Protein AF-A0A819CIP6-F1 (afdb_monomer)

Secondary structure (DSSP, 8-state):
-HHHHHHHHHHHHHHHHTSTTTHHHHHHHHHHHHHHHHHHHHHHHHHHHHHHHHHHHHHTTS-------TTS-------TT--TTTHHHHHHHHHHHHHHHHHTT------HHHHHHS-HHHHHHHHHHHHHHHHHHHHHHHHHHHHHHHHHHHHHHHHHHHHHHHHHHHHHHS-S--GGGTHHHHHHHHHHHHSPPPTT------HHHHHHHHHHHHHHHT--

Foldseek 3Di:
DVVVVVVVVVVVLVVLLPDLVRNLLSVLVVVLVVVVVVVVVVLVVLLLVQLVVLVVLLVVLVPQPQPPDPPPDRDDSDPPDDDPVCVVVVVSCVSSVQSVCVLVVNHDPPDPVSVVSDDPVSVVVSVVSSVVSNVVSVVVVVVVVVVSVVVSVVVSVVSVVVSVVVVVVVCVPDDNDDPVPPVVVVVVVVVVVPDDDDPPDDDPPDPVVVVVVVVVVVVVVVVD

Nearest PDB structures (foldseek):
  7wdb-assembly1_A  TM=4.870E-01  e=3.126E-02  Homo sapiens
  7udc-assembly1_B  TM=2.346E-01  e=4.521E+00  Rattus norvegicus

Solvent-accessible surface area (backbone atoms only — not comparable to full-atom values): 13383 Å² total; per-residue (Å²): 111,73,68,57,52,52,54,50,50,55,50,51,50,54,54,45,44,67,37,92,85,44,11,73,59,48,58,47,52,54,60,53,47,60,60,49,49,59,52,53,51,53,53,50,53,53,50,49,53,51,5,52,53,54,46,50,67,58,50,75,70,55,79,80,76,76,67,81,50,99,78,79,58,93,76,68,87,72,65,90,86,66,61,88,89,49,47,69,62,51,51,52,50,51,33,47,51,52,33,54,34,45,77,74,70,58,58,76,81,72,55,69,73,57,59,78,68,49,51,73,67,59,55,54,50,50,55,52,50,52,52,54,49,51,53,52,50,50,52,51,49,53,52,47,48,52,53,50,49,51,53,50,49,58,53,46,53,54,53,50,49,53,52,50,49,53,49,54,59,54,55,73,76,44,80,97,68,61,81,90,57,65,58,55,64,56,49,50,54,51,54,57,72,73,47,81,86,74,95,79,75,78,78,88,85,62,65,71,63,56,56,52,54,51,53,55,51,56,56,59,67,74,75,114

Structure (mmCIF, N/CA/C/O backbone):
data_AF-A0A819CIP6-F1
#
_entry.id   AF-A0A819CIP6-F1
#
loop_
_atom_site.group_PDB
_atom_site.id
_atom_site.type_symbol
_atom_site.label_atom_id
_atom_site.label_alt_id
_atom_site.label_comp_id
_atom_site.label_asym_id
_atom_site.label_entity_id
_atom_site.label_seq_id
_atom_site.pdbx_PDB_ins_code
_atom_site.Cartn_x
_atom_sit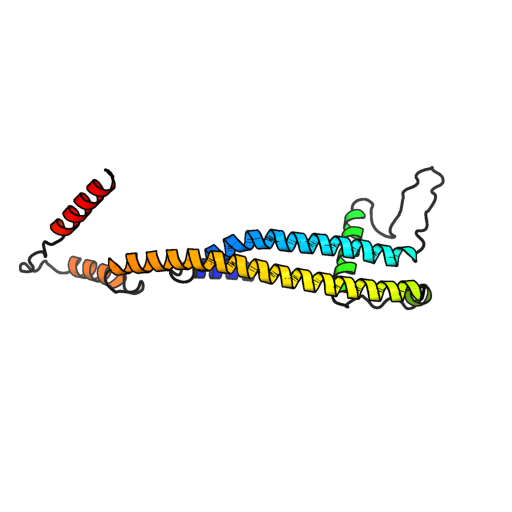e.Cartn_y
_atom_site.Cartn_z
_atom_site.occupancy
_atom_site.B_iso_or_equiv
_atom_site.auth_seq_id
_atom_site.auth_comp_id
_atom_site.auth_asym_id
_atom_site.auth_atom_id
_atom_site.pdbx_PDB_model_num
ATOM 1 N N . MET A 1 1 ? -27.099 2.803 -5.616 1.00 78.69 1 MET A N 1
ATOM 2 C CA . MET A 1 1 ? -26.935 1.345 -5.407 1.00 78.69 1 MET A CA 1
ATOM 3 C C . MET A 1 1 ? -25.618 0.997 -4.715 1.00 78.69 1 MET A C 1
ATOM 5 O O . MET A 1 1 ? -25.668 0.582 -3.569 1.00 78.69 1 MET A O 1
ATOM 9 N N . CYS A 1 2 ? -24.443 1.192 -5.336 1.00 88.12 2 CYS A N 1
ATOM 10 C CA . CYS A 1 2 ? -23.164 0.830 -4.689 1.00 88.12 2 CYS A CA 1
ATOM 11 C C . CYS A 1 2 ? -22.795 1.765 -3.515 1.00 88.12 2 CYS A C 1
ATOM 13 O O . CYS A 1 2 ? -22.398 1.303 -2.450 1.00 88.12 2 CYS A O 1
ATOM 15 N N . LEU A 1 3 ? -23.026 3.076 -3.666 1.00 89.50 3 LEU A N 1
ATOM 16 C CA . LEU A 1 3 ? -22.826 4.054 -2.584 1.00 89.50 3 LEU A CA 1
ATOM 17 C C . LEU A 1 3 ? -23.775 3.822 -1.401 1.00 89.50 3 LEU A C 1
ATOM 19 O O . LEU A 1 3 ? -23.351 3.908 -0.253 1.00 89.50 3 LEU A O 1
ATOM 23 N N . ASP A 1 4 ? -25.029 3.453 -1.668 1.00 91.00 4 ASP A N 1
ATOM 24 C CA . ASP A 1 4 ? -26.006 3.146 -0.614 1.00 91.00 4 ASP A CA 1
ATOM 25 C C . ASP A 1 4 ? -25.577 1.931 0.215 1.00 91.00 4 ASP A C 1
ATOM 27 O O . ASP A 1 4 ? -25.725 1.928 1.435 1.00 91.00 4 ASP A O 1
ATOM 31 N N . LEU A 1 5 ? -24.977 0.927 -0.433 1.00 90.50 5 LEU A N 1
ATOM 32 C CA . LEU A 1 5 ? -24.452 -0.270 0.221 1.00 90.50 5 LEU A CA 1
ATOM 33 C C . LEU A 1 5 ? -23.252 0.061 1.125 1.00 90.50 5 LEU A C 1
ATOM 35 O O . LEU A 1 5 ? -23.180 -0.433 2.250 1.00 90.50 5 LEU A O 1
ATOM 39 N N . ILE A 1 6 ? -22.364 0.958 0.680 1.00 92.31 6 ILE A N 1
ATOM 40 C CA . ILE A 1 6 ? -21.241 1.473 1.484 1.00 92.31 6 ILE A CA 1
ATOM 41 C C . ILE A 1 6 ? -21.760 2.220 2.720 1.00 92.31 6 ILE A C 1
ATOM 43 O O . ILE A 1 6 ? -21.309 1.955 3.836 1.00 92.31 6 ILE A O 1
ATOM 47 N N . PHE A 1 7 ? -22.747 3.107 2.554 1.00 91.31 7 PHE A N 1
ATOM 48 C CA . PHE A 1 7 ? -23.358 3.822 3.679 1.00 91.31 7 PHE A CA 1
ATOM 49 C C . PHE A 1 7 ? -24.029 2.874 4.676 1.00 91.31 7 PHE A C 1
ATOM 51 O O . PHE A 1 7 ? -23.911 3.074 5.888 1.00 91.31 7 PHE A O 1
ATOM 58 N N . TRP A 1 8 ? -24.693 1.823 4.191 1.00 90.00 8 TRP A N 1
ATOM 59 C CA . TRP A 1 8 ? -25.303 0.810 5.050 1.00 90.00 8 TRP A CA 1
ATOM 60 C C . TRP A 1 8 ? -24.251 0.032 5.854 1.00 90.00 8 TRP A C 1
ATOM 62 O O . TRP A 1 8 ? -24.424 -0.166 7.057 1.00 90.00 8 TRP A O 1
ATOM 72 N N . PHE A 1 9 ? -23.119 -0.313 5.233 1.00 87.31 9 PHE A N 1
ATOM 73 C CA . PHE A 1 9 ? -21.984 -0.960 5.899 1.00 87.31 9 PHE A CA 1
ATOM 74 C C . PHE A 1 9 ? -21.362 -0.094 7.000 1.00 87.31 9 PHE A C 1
ATOM 76 O O . PHE A 1 9 ? -21.132 -0.585 8.104 1.00 87.31 9 PHE A O 1
ATOM 83 N N . VAL A 1 10 ? -21.146 1.202 6.744 1.00 86.19 10 VAL A N 1
ATOM 84 C CA . VAL A 1 10 ? -20.648 2.146 7.765 1.00 86.19 10 VAL A CA 1
ATOM 85 C C . VAL A 1 10 ? -21.628 2.241 8.939 1.00 86.19 10 VAL A C 1
ATOM 87 O O . VAL A 1 10 ? -21.223 2.291 10.101 1.00 86.19 10 VAL A O 1
ATOM 90 N N . ARG A 1 11 ? -22.935 2.201 8.660 1.00 82.88 11 ARG A N 1
ATOM 91 C CA . ARG A 1 11 ? -23.978 2.215 9.693 1.00 82.88 11 ARG A CA 1
ATOM 92 C C . ARG A 1 11 ? -23.974 0.946 10.547 1.00 82.88 11 ARG A C 1
ATOM 94 O O . ARG A 1 11 ? -24.078 1.047 11.767 1.00 82.88 11 ARG A O 1
ATOM 101 N N . ILE A 1 12 ? -23.817 -0.224 9.925 1.00 83.38 12 ILE A N 1
ATOM 102 C CA . ILE A 1 12 ? -23.653 -1.502 10.632 1.00 83.38 12 ILE A CA 1
ATOM 103 C C . ILE A 1 12 ? -22.393 -1.475 11.499 1.00 83.38 12 ILE A C 1
ATOM 105 O O . ILE A 1 12 ? -22.427 -1.894 12.650 1.00 83.38 12 ILE A O 1
ATOM 109 N N . LEU A 1 13 ? -21.288 -0.951 10.978 1.00 81.62 13 LEU A N 1
ATOM 110 C CA . LEU A 1 13 ? -20.033 -0.839 11.709 1.00 81.62 13 LEU A CA 1
ATOM 111 C C . LEU A 1 13 ? -20.166 0.080 12.943 1.00 81.62 13 LEU A C 1
ATOM 113 O O . LEU A 1 13 ? -19.701 -0.281 14.023 1.00 81.62 13 LEU A O 1
ATOM 117 N N . ASN A 1 14 ? -20.887 1.200 12.829 1.00 76.75 14 ASN A N 1
ATOM 118 C CA . ASN A 1 14 ? -21.222 2.056 13.974 1.00 76.75 14 ASN A CA 1
ATOM 119 C C . ASN A 1 14 ? -22.141 1.355 14.992 1.00 76.75 14 ASN A C 1
ATOM 121 O O . ASN A 1 14 ? -21.995 1.556 16.196 1.00 76.75 14 ASN A O 1
ATOM 125 N N . LEU A 1 15 ? -23.059 0.498 14.536 1.00 76.62 15 LEU A N 1
ATOM 126 C CA . LEU A 1 15 ? -23.873 -0.348 15.415 1.00 76.62 15 LEU A CA 1
ATOM 127 C C . LEU A 1 15 ? -23.001 -1.383 16.150 1.00 76.62 15 LEU A C 1
ATOM 129 O O . LEU A 1 15 ? -23.174 -1.604 17.347 1.00 76.62 15 LEU A O 1
ATOM 133 N N . PHE A 1 16 ? -22.013 -1.964 15.464 1.00 71.25 16 PHE A N 1
ATOM 134 C CA . PHE A 1 16 ? -21.018 -2.838 16.081 1.00 71.25 16 PHE A CA 1
ATOM 135 C C . PHE A 1 16 ? -20.138 -2.104 17.099 1.00 71.25 16 PHE A C 1
ATOM 137 O O . PHE A 1 16 ? -19.804 -2.673 18.142 1.00 71.25 16 PHE A O 1
ATOM 144 N N . ALA A 1 17 ? -19.837 -0.828 16.840 1.00 65.19 17 ALA A N 1
ATOM 145 C CA . ALA A 1 17 ? -19.137 0.052 17.767 1.00 65.19 17 ALA A CA 1
ATOM 146 C C . ALA A 1 17 ? -19.933 0.342 19.056 1.00 65.19 17 ALA A C 1
ATOM 148 O O . ALA A 1 17 ? -19.341 0.637 20.091 1.00 65.19 17 ALA A O 1
ATOM 149 N N . ALA A 1 18 ? -21.263 0.221 19.025 1.00 61.56 18 ALA A N 1
ATOM 150 C CA . ALA A 1 18 ? -22.126 0.444 20.184 1.00 61.56 18 ALA A CA 1
ATOM 151 C C . ALA A 1 18 ? -22.228 -0.774 21.127 1.00 61.56 18 ALA A C 1
ATOM 153 O O . ALA A 1 18 ? -22.674 -0.635 22.268 1.00 61.56 18 ALA A O 1
ATOM 154 N N . PHE A 1 19 ? -21.808 -1.974 20.703 1.00 69.19 19 PHE A N 1
ATOM 155 C CA . PHE A 1 19 ? -21.808 -3.143 21.587 1.00 69.19 19 PHE A CA 1
ATOM 156 C C . PHE A 1 19 ? -20.653 -3.076 22.593 1.00 69.19 19 PHE A C 1
ATOM 158 O O . PHE A 1 19 ? -19.483 -3.053 22.211 1.00 69.19 19 PHE A O 1
ATOM 165 N N . GLN A 1 20 ? -20.981 -3.180 23.886 1.00 56.84 20 GLN A N 1
ATOM 166 C CA . GLN A 1 20 ? -20.043 -3.099 25.022 1.00 56.84 20 GLN A CA 1
ATOM 167 C C . GLN A 1 20 ? -18.812 -4.022 24.917 1.00 56.84 20 GLN A C 1
ATOM 169 O O . GLN A 1 20 ? -17.774 -3.724 25.497 1.00 56.84 20 GLN A O 1
ATOM 174 N N . LYS A 1 21 ? -18.903 -5.142 24.184 1.00 55.12 21 LYS A N 1
ATOM 175 C CA . LYS A 1 21 ? -17.800 -6.109 24.016 1.00 55.12 21 LYS A CA 1
ATOM 176 C C . LYS A 1 21 ? -16.977 -5.935 22.731 1.00 55.12 21 LYS A C 1
ATOM 178 O O . LYS A 1 21 ? -15.872 -6.469 22.657 1.00 55.12 21 LYS A O 1
ATOM 183 N N . LEU A 1 22 ? -17.517 -5.253 21.719 1.00 60.19 22 LEU A N 1
ATOM 184 C CA . LEU A 1 22 ? -16.942 -5.175 20.366 1.00 60.19 22 LEU A CA 1
ATOM 185 C C . LEU A 1 22 ? -16.478 -3.760 20.015 1.00 60.19 22 LEU A C 1
ATOM 187 O O . LEU A 1 22 ? -15.448 -3.608 19.366 1.00 60.19 22 LEU A O 1
ATOM 191 N N . GLY A 1 23 ? -17.168 -2.730 20.499 1.00 67.06 23 GLY A N 1
ATOM 192 C CA . GLY A 1 23 ? -16.836 -1.341 20.198 1.00 67.06 23 GLY A CA 1
ATOM 193 C C . GLY A 1 23 ? -15.453 -0.888 20.634 1.00 67.06 23 GLY A C 1
ATOM 194 O O . GLY A 1 23 ? -14.721 -0.346 19.807 1.00 67.06 23 GLY A O 1
ATOM 195 N N . PRO A 1 24 ? -15.027 -1.184 21.869 1.00 63.09 24 PRO A N 1
ATOM 196 C CA . PRO A 1 24 ? -13.708 -0.785 22.334 1.00 63.09 24 PRO A CA 1
ATOM 197 C C . PRO A 1 24 ? -12.552 -1.465 21.562 1.00 63.09 24 PRO A C 1
ATOM 199 O O . PRO A 1 24 ? -11.481 -0.880 21.420 1.00 63.09 24 PRO A O 1
ATOM 202 N N . LYS A 1 25 ? -12.777 -2.659 20.988 1.00 62.38 25 LYS A N 1
ATOM 203 C CA . LYS A 1 25 ? -11.830 -3.342 20.081 1.00 62.38 25 LYS A CA 1
ATOM 204 C C . LYS A 1 25 ? -11.834 -2.750 18.670 1.00 62.38 25 LYS A C 1
ATOM 206 O O . LYS A 1 25 ? -10.814 -2.720 17.995 1.00 62.38 25 LYS A O 1
ATOM 211 N N . LEU A 1 26 ? -12.988 -2.274 18.218 1.00 69.62 26 LEU A N 1
ATOM 212 C CA . LEU A 1 26 ? -13.185 -1.744 16.874 1.00 69.62 26 LEU A CA 1
ATOM 213 C C . LEU A 1 26 ? -12.628 -0.316 16.747 1.00 69.62 26 LEU A C 1
ATOM 215 O O . LEU A 1 26 ? -11.908 -0.015 15.801 1.00 69.62 26 LEU A O 1
ATOM 219 N N . ILE A 1 27 ? -12.860 0.526 17.759 1.00 68.81 27 ILE A N 1
ATOM 220 C CA . ILE A 1 27 ? -12.253 1.864 17.900 1.00 68.81 27 ILE A CA 1
ATOM 221 C C . ILE A 1 27 ? -10.725 1.768 17.950 1.00 68.81 27 ILE A C 1
ATOM 223 O O . ILE A 1 27 ? -10.021 2.598 17.380 1.00 68.81 27 ILE A O 1
ATOM 227 N N . MET A 1 28 ? -10.214 0.713 18.579 1.00 67.50 28 MET A N 1
ATOM 228 C CA . MET A 1 28 ? -8.793 0.428 18.611 1.00 67.50 28 MET A CA 1
ATOM 229 C C . MET A 1 28 ? -8.216 0.081 17.233 1.00 67.50 28 MET A C 1
ATOM 231 O O . MET A 1 28 ? -7.223 0.682 16.833 1.00 67.50 28 MET A O 1
ATOM 235 N N . ILE A 1 29 ? -8.854 -0.829 16.489 1.00 71.38 29 ILE A N 1
ATOM 236 C CA . ILE A 1 29 ? -8.440 -1.163 15.117 1.00 71.38 29 ILE A CA 1
ATOM 237 C C . ILE A 1 29 ? -8.428 0.097 14.243 1.00 71.38 29 ILE A C 1
ATOM 239 O O . ILE A 1 29 ? -7.493 0.293 13.473 1.00 71.38 29 ILE A O 1
ATOM 243 N N . PHE A 1 30 ? -9.416 0.986 14.386 1.00 73.19 30 PHE A N 1
ATOM 244 C CA . PHE A 1 30 ? -9.435 2.249 13.644 1.00 73.19 30 PHE A CA 1
ATOM 245 C C . PHE A 1 30 ? -8.275 3.180 13.979 1.00 73.19 30 PHE A C 1
ATOM 247 O O . PHE A 1 30 ? -7.748 3.829 13.077 1.00 73.19 30 PHE A O 1
ATOM 254 N N . ASN A 1 31 ? -7.858 3.237 15.242 1.00 70.81 31 ASN A N 1
ATOM 255 C CA . ASN A 1 31 ? -6.692 4.025 15.618 1.00 70.81 31 ASN A CA 1
ATOM 256 C C . ASN A 1 31 ? -5.419 3.465 14.960 1.00 70.81 31 ASN A C 1
ATOM 258 O O . ASN A 1 31 ? -4.630 4.224 14.406 1.00 70.81 31 ASN A O 1
ATOM 262 N N . THR A 1 32 ? -5.275 2.139 14.908 1.00 69.56 32 THR A N 1
ATOM 263 C CA . THR A 1 32 ? -4.121 1.481 14.276 1.00 69.56 32 THR A CA 1
ATOM 264 C C . THR A 1 32 ? -4.182 1.467 12.740 1.00 69.56 32 THR A C 1
ATOM 266 O O . THR A 1 32 ? -3.151 1.408 12.073 1.00 69.56 32 THR A O 1
ATOM 269 N N . MET A 1 33 ? -5.369 1.610 12.139 1.00 72.75 33 MET A N 1
ATOM 270 C CA . MET A 1 33 ? -5.525 1.802 10.688 1.00 72.75 33 MET A CA 1
ATOM 271 C C . MET A 1 33 ? -4.867 3.098 10.194 1.00 72.75 33 MET A C 1
ATOM 273 O O . MET A 1 33 ? -4.442 3.167 9.040 1.00 72.75 33 MET A O 1
ATOM 277 N N . LYS A 1 34 ? -4.744 4.120 11.052 1.00 73.94 34 LYS A N 1
ATOM 278 C CA . LYS A 1 34 ? -4.012 5.348 10.716 1.00 73.94 34 LYS A CA 1
ATOM 279 C C . LYS A 1 34 ? -2.515 5.086 10.531 1.00 73.94 34 LYS A C 1
ATOM 281 O O . LYS A 1 34 ? -1.902 5.689 9.656 1.00 73.94 34 LYS A O 1
ATOM 286 N N . ASP A 1 35 ? -1.948 4.157 11.289 1.00 72.25 35 ASP A N 1
ATOM 287 C CA . ASP A 1 35 ? -0.545 3.763 11.138 1.00 72.25 35 ASP A CA 1
ATOM 288 C C . ASP A 1 35 ? -0.356 2.890 9.887 1.00 72.25 35 ASP A C 1
ATOM 290 O O . ASP A 1 35 ? 0.611 3.050 9.141 1.00 72.25 35 ASP A O 1
ATOM 294 N N . LEU A 1 36 ? -1.353 2.056 9.563 1.00 78.00 36 LEU A N 1
ATOM 295 C CA . LEU A 1 36 ? -1.404 1.285 8.316 1.00 78.00 36 LEU A CA 1
ATOM 296 C C . LEU A 1 36 ? -1.519 2.175 7.064 1.00 78.00 36 LEU A C 1
ATOM 298 O O . LEU A 1 36 ? -1.029 1.809 5.996 1.00 78.00 36 LEU A O 1
ATOM 302 N N . PHE A 1 37 ? -2.106 3.369 7.174 1.00 79.31 37 PHE A N 1
ATOM 303 C CA . PHE A 1 37 ? -2.142 4.326 6.066 1.00 79.31 37 PHE A CA 1
ATOM 304 C C . PHE A 1 37 ? -0.731 4.730 5.607 1.00 79.31 37 PHE A C 1
ATOM 306 O O . PHE A 1 37 ? -0.459 4.750 4.406 1.00 79.31 37 PHE A O 1
ATOM 313 N N . PHE A 1 38 ? 0.196 4.976 6.540 1.00 79.25 38 PHE A N 1
ATOM 314 C CA . PHE A 1 38 ? 1.591 5.278 6.195 1.00 79.25 38 PHE A CA 1
ATOM 315 C C . PHE A 1 38 ? 2.277 4.109 5.481 1.00 79.25 38 PHE A C 1
ATOM 317 O O . PHE A 1 38 ? 3.066 4.321 4.559 1.00 79.25 38 PHE A O 1
ATOM 324 N N . PHE A 1 39 ? 1.930 2.877 5.850 1.00 77.50 39 PHE A N 1
ATOM 325 C CA . PHE A 1 39 ? 2.421 1.679 5.182 1.00 77.50 39 PHE A CA 1
ATOM 326 C C . PHE A 1 39 ? 1.927 1.567 3.730 1.00 77.50 39 PHE A C 1
ATOM 328 O O . PHE A 1 39 ? 2.719 1.328 2.817 1.00 77.50 39 PHE A O 1
ATOM 335 N N . VAL A 1 40 ? 0.639 1.821 3.484 1.00 83.12 40 VAL A N 1
ATOM 336 C CA . VAL A 1 40 ? 0.088 1.849 2.118 1.00 83.12 40 VAL A CA 1
ATOM 337 C C . VAL A 1 40 ? 0.755 2.943 1.277 1.00 83.12 40 VAL A C 1
ATOM 339 O O . VAL A 1 40 ? 1.077 2.706 0.113 1.00 83.12 40 VAL A O 1
ATOM 342 N N . CYS A 1 41 ? 1.046 4.109 1.860 1.00 85.88 41 CYS A N 1
ATOM 343 C CA . CYS A 1 41 ? 1.802 5.165 1.182 1.00 85.88 41 CYS A CA 1
ATOM 344 C C . CYS A 1 41 ? 3.202 4.701 0.747 1.00 85.88 41 CYS A C 1
ATOM 346 O O . CYS A 1 41 ? 3.629 5.019 -0.362 1.00 85.88 41 CYS A O 1
ATOM 348 N N . PHE A 1 42 ? 3.901 3.915 1.572 1.00 83.75 42 PHE A N 1
ATOM 349 C CA . PHE A 1 42 ? 5.197 3.341 1.202 1.00 83.75 42 PHE A CA 1
ATOM 350 C C . PHE A 1 42 ? 5.085 2.376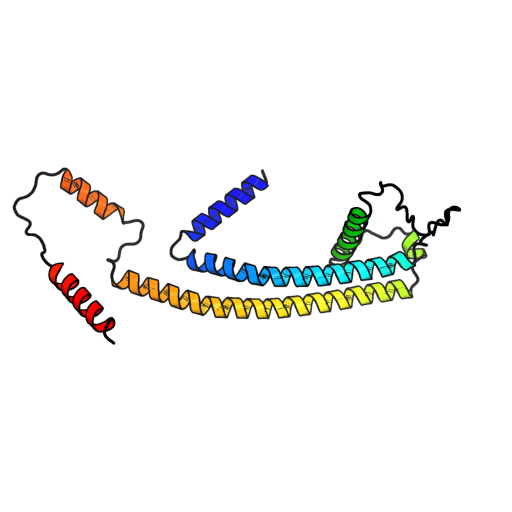 0.011 1.00 83.75 42 PHE A C 1
ATOM 352 O O . PHE A 1 42 ? 5.868 2.474 -0.936 1.00 83.75 42 PHE A O 1
ATOM 359 N N . ILE A 1 43 ? 4.072 1.501 0.011 1.00 85.19 43 ILE A N 1
ATOM 360 C CA . ILE A 1 43 ? 3.791 0.607 -1.124 1.00 85.19 43 ILE A CA 1
ATOM 361 C C . ILE A 1 43 ? 3.528 1.422 -2.391 1.00 85.19 43 ILE A C 1
ATOM 363 O O . ILE A 1 43 ? 4.087 1.104 -3.436 1.00 85.19 43 ILE A O 1
ATOM 367 N N . LEU A 1 44 ? 2.729 2.490 -2.310 1.00 87.75 44 LEU A N 1
ATOM 368 C CA . LEU A 1 44 ? 2.446 3.358 -3.456 1.00 87.75 44 LEU A CA 1
ATOM 369 C C . LEU A 1 44 ? 3.718 3.999 -4.024 1.00 87.75 44 LEU A C 1
ATOM 371 O O . LEU A 1 44 ? 3.882 4.029 -5.241 1.00 87.75 44 LEU A O 1
ATOM 375 N N . ILE A 1 45 ? 4.634 4.465 -3.170 1.00 90.44 45 ILE A N 1
ATOM 376 C CA . ILE A 1 45 ? 5.916 5.041 -3.607 1.00 90.44 45 ILE A CA 1
ATOM 377 C C . ILE A 1 45 ? 6.762 3.994 -4.340 1.00 90.44 45 ILE A C 1
ATOM 379 O O . ILE A 1 45 ? 7.284 4.273 -5.421 1.00 90.44 45 ILE A O 1
ATOM 383 N N . PHE A 1 46 ? 6.865 2.782 -3.790 1.00 88.25 46 PHE A N 1
ATOM 384 C CA . PHE A 1 46 ? 7.577 1.684 -4.444 1.00 88.25 46 PHE A CA 1
ATOM 385 C C . PHE A 1 46 ? 6.954 1.340 -5.806 1.00 88.25 46 PHE A C 1
ATOM 387 O O . PHE A 1 46 ? 7.662 1.214 -6.807 1.00 88.25 46 PHE A O 1
ATOM 394 N N . LEU A 1 47 ? 5.623 1.242 -5.859 1.00 89.06 47 LEU A N 1
ATOM 395 C CA . LEU A 1 47 ? 4.880 0.908 -7.072 1.00 89.06 47 LEU A CA 1
ATOM 396 C C . LEU A 1 47 ? 5.058 1.990 -8.146 1.00 89.06 47 LEU A C 1
ATOM 398 O O . LEU A 1 47 ? 5.253 1.665 -9.316 1.00 89.06 47 LEU A O 1
ATOM 402 N N . LEU A 1 48 ? 5.069 3.269 -7.760 1.00 90.56 48 LEU A N 1
ATOM 403 C CA . LEU A 1 48 ? 5.360 4.383 -8.664 1.00 90.56 48 LEU A CA 1
ATOM 404 C C . LEU A 1 48 ? 6.779 4.297 -9.236 1.00 90.56 48 LEU A C 1
ATOM 406 O O . LEU A 1 48 ? 6.948 4.412 -10.450 1.00 90.56 48 LEU A O 1
ATOM 410 N N . ALA A 1 49 ? 7.785 4.043 -8.395 1.00 90.56 49 ALA A N 1
ATOM 411 C CA . ALA A 1 49 ? 9.171 3.899 -8.841 1.00 90.56 49 ALA A CA 1
ATOM 412 C C . ALA A 1 49 ? 9.330 2.737 -9.837 1.00 90.56 49 ALA A C 1
ATOM 414 O O . ALA A 1 49 ? 9.912 2.909 -10.910 1.00 90.56 49 ALA A O 1
ATOM 415 N N . PHE A 1 50 ? 8.743 1.579 -9.524 1.00 89.81 50 PHE A N 1
ATOM 416 C CA . PHE A 1 50 ? 8.719 0.420 -10.416 1.00 89.81 50 PHE A CA 1
ATOM 417 C C . PHE A 1 50 ? 7.984 0.706 -11.734 1.00 89.81 50 PHE A C 1
ATOM 419 O O . PHE A 1 50 ? 8.446 0.297 -12.801 1.00 89.81 50 PHE A O 1
ATOM 426 N N . SER A 1 51 ? 6.858 1.424 -11.676 1.00 88.56 51 SER A N 1
ATOM 427 C CA . SER A 1 51 ? 6.055 1.777 -12.852 1.00 88.56 51 SER A CA 1
ATOM 428 C C . SER A 1 51 ? 6.838 2.670 -13.813 1.00 88.56 51 SER A C 1
ATOM 430 O O . SER A 1 51 ? 6.868 2.407 -15.014 1.00 88.56 51 SER A O 1
ATOM 432 N N . ILE A 1 52 ? 7.532 3.683 -13.283 1.00 87.81 52 ILE A N 1
ATOM 433 C CA . ILE A 1 52 ? 8.373 4.594 -14.071 1.00 87.81 52 ILE A CA 1
ATOM 434 C C . ILE A 1 52 ? 9.560 3.840 -14.682 1.00 87.81 52 ILE A C 1
ATOM 436 O O . ILE A 1 52 ? 9.834 3.991 -15.872 1.00 87.81 52 ILE A O 1
ATOM 440 N N . ALA A 1 53 ? 10.239 3.001 -13.894 1.00 87.44 53 ALA A N 1
ATOM 441 C CA . ALA A 1 53 ? 11.368 2.205 -14.371 1.00 87.44 53 ALA A CA 1
ATOM 442 C C . ALA A 1 53 ? 10.949 1.230 -15.485 1.00 87.44 53 ALA A C 1
ATOM 444 O O . ALA A 1 53 ? 11.592 1.171 -16.532 1.00 87.44 53 ALA A O 1
ATOM 445 N N . SER A 1 54 ? 9.829 0.529 -15.297 1.00 82.81 54 SER A N 1
ATOM 446 C CA . SER A 1 54 ? 9.288 -0.404 -16.290 1.00 82.81 54 SER A CA 1
ATOM 447 C C . SER A 1 54 ? 8.872 0.303 -17.576 1.00 82.81 54 SER A C 1
ATOM 449 O O . SER A 1 54 ? 9.168 -0.189 -18.659 1.00 82.81 54 SER A O 1
ATOM 451 N N . TRP A 1 55 ? 8.213 1.461 -17.469 1.00 80.62 55 TRP A N 1
ATOM 452 C CA . TRP A 1 55 ? 7.827 2.265 -18.629 1.00 80.62 55 TRP A CA 1
ATOM 453 C C . TRP A 1 55 ? 9.045 2.755 -19.419 1.00 80.62 55 TRP A C 1
ATOM 455 O O . TRP A 1 55 ? 9.056 2.702 -20.650 1.00 80.62 55 TRP A O 1
ATOM 465 N N . SER A 1 56 ? 10.097 3.173 -18.709 1.00 80.50 56 SER A N 1
ATOM 466 C CA . SER A 1 56 ? 11.364 3.601 -19.307 1.00 80.50 56 SER A CA 1
ATOM 467 C C . SER A 1 56 ? 12.013 2.484 -20.130 1.00 80.50 56 SER A C 1
ATOM 469 O O . SER A 1 56 ? 12.413 2.719 -21.268 1.00 80.50 56 SER A O 1
ATOM 471 N N . LEU A 1 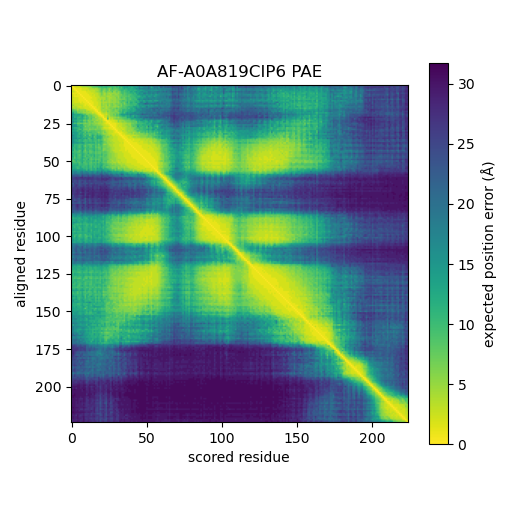57 ? 12.034 1.248 -19.614 1.00 78.31 57 LEU A N 1
ATOM 472 C CA . LEU A 1 57 ? 12.629 0.105 -20.316 1.00 78.31 57 LEU A CA 1
ATOM 473 C C . LEU A 1 57 ? 11.963 -0.180 -21.673 1.00 78.31 57 LEU A C 1
ATOM 475 O O . LEU A 1 57 ? 12.663 -0.507 -22.624 1.00 78.31 57 LEU A O 1
ATOM 479 N N . ILE A 1 58 ? 10.646 0.009 -21.797 1.00 70.69 58 ILE A N 1
ATOM 480 C CA . ILE A 1 58 ? 9.911 -0.223 -23.058 1.00 70.69 58 ILE A CA 1
ATOM 481 C C . ILE A 1 58 ? 10.050 0.958 -24.017 1.00 70.69 58 ILE A C 1
ATOM 483 O O . ILE A 1 58 ? 10.193 0.774 -25.223 1.00 70.69 58 ILE A O 1
ATOM 487 N N . THR A 1 59 ? 10.043 2.179 -23.477 1.00 64.81 59 THR A N 1
ATOM 488 C CA . THR A 1 59 ? 10.084 3.416 -24.275 1.00 64.81 59 THR A CA 1
ATOM 489 C C . THR A 1 59 ? 11.422 3.591 -24.995 1.00 64.81 59 THR A C 1
ATOM 491 O O . THR A 1 59 ? 11.488 4.298 -25.988 1.00 64.81 59 THR A O 1
ATOM 494 N N . THR A 1 60 ? 12.499 2.934 -24.548 1.00 58.41 60 THR A N 1
ATOM 495 C CA . THR A 1 60 ? 13.794 2.994 -25.254 1.00 58.41 60 THR A CA 1
ATOM 496 C C . THR A 1 60 ? 13.772 2.373 -26.653 1.00 58.41 60 THR A C 1
ATOM 498 O O . THR A 1 60 ? 14.701 2.619 -27.422 1.00 58.41 60 THR A O 1
ATOM 501 N N . HIS A 1 61 ? 12.739 1.591 -26.989 1.00 55.84 61 HIS A N 1
ATOM 502 C CA . HIS A 1 61 ? 12.611 0.973 -28.304 1.00 55.84 61 HIS A CA 1
ATOM 503 C C . HIS A 1 61 ? 11.659 1.709 -29.258 1.00 55.84 61 HIS A C 1
ATOM 505 O O . HIS A 1 61 ? 11.907 1.732 -30.462 1.00 55.84 61 HIS A O 1
ATOM 511 N N . ASP A 1 62 ? 10.615 2.359 -28.740 1.00 53.50 62 ASP A N 1
ATOM 512 C CA . ASP A 1 62 ? 9.806 3.269 -29.551 1.00 53.50 62 ASP A CA 1
ATOM 513 C C . ASP A 1 62 ? 10.625 4.543 -29.768 1.00 53.50 62 ASP A C 1
ATOM 515 O O . ASP A 1 62 ? 10.924 5.274 -28.822 1.00 53.50 62 ASP A O 1
ATOM 519 N N . GLN A 1 63 ? 11.044 4.798 -31.008 1.00 43.69 63 GLN A N 1
ATOM 520 C CA . GLN A 1 63 ? 11.752 6.029 -31.339 1.00 43.69 63 GLN A CA 1
ATOM 521 C C . GLN A 1 63 ? 10.889 7.210 -30.893 1.00 43.69 63 GLN A C 1
ATOM 523 O O . GLN A 1 63 ? 9.800 7.446 -31.414 1.00 43.69 63 GLN A O 1
ATOM 528 N N . VAL A 1 64 ? 11.360 7.942 -29.881 1.00 49.41 64 VAL A N 1
ATOM 529 C CA . VAL A 1 64 ? 10.838 9.269 -29.576 1.00 49.41 64 VAL A CA 1
ATOM 530 C C . VAL A 1 64 ? 11.230 10.121 -30.773 1.00 49.41 64 VAL A C 1
ATOM 532 O O . VAL A 1 64 ? 12.334 10.667 -30.810 1.00 49.41 64 VAL A O 1
ATOM 535 N N . ASP A 1 65 ? 10.355 10.171 -31.775 1.00 47.44 65 ASP A N 1
ATOM 536 C CA . ASP A 1 65 ? 10.491 11.053 -32.922 1.00 47.44 65 ASP A CA 1
ATOM 537 C C . ASP A 1 65 ? 10.467 12.483 -32.385 1.00 47.44 65 ASP A C 1
ATOM 539 O O . ASP A 1 65 ? 9.421 13.085 -32.120 1.00 47.44 65 ASP A O 1
ATOM 543 N N . TRP A 1 66 ? 11.656 13.028 -32.144 1.00 48.28 66 TRP A N 1
ATOM 544 C CA . TRP A 1 66 ? 11.842 14.439 -31.882 1.00 48.28 66 TRP A CA 1
ATOM 545 C C . TRP A 1 66 ? 11.400 15.161 -33.149 1.00 48.28 66 TRP A C 1
ATOM 547 O O . TRP A 1 66 ? 12.123 15.250 -34.131 1.00 48.28 66 TRP A O 1
ATOM 557 N N . TYR A 1 67 ? 10.180 15.680 -33.179 1.00 46.69 67 TYR A N 1
ATOM 558 C CA . TYR A 1 67 ? 9.814 16.589 -34.253 1.00 46.69 67 TYR A CA 1
ATOM 559 C C . TYR A 1 67 ? 10.538 17.917 -33.977 1.00 46.69 67 TYR A C 1
ATOM 561 O O . TYR A 1 67 ? 10.064 18.731 -33.181 1.00 46.69 67 TYR A O 1
ATOM 569 N N . TYR A 1 68 ? 11.720 18.139 -34.576 1.00 43.59 68 TYR A N 1
ATOM 570 C CA . TYR A 1 68 ? 12.327 19.476 -34.602 1.00 43.59 68 TYR A CA 1
ATOM 571 C C . TYR A 1 68 ? 11.378 20.385 -35.379 1.00 43.59 68 TYR A C 1
ATOM 573 O O . TYR A 1 68 ? 11.358 20.406 -36.608 1.00 43.59 68 TYR A O 1
ATOM 581 N N . ASN A 1 69 ? 10.568 21.149 -34.656 1.00 49.09 69 ASN A N 1
ATOM 582 C CA . ASN A 1 69 ? 9.841 22.257 -35.245 1.00 49.09 69 ASN A CA 1
ATOM 583 C C . ASN A 1 69 ? 10.873 23.310 -35.691 1.00 49.09 69 ASN A C 1
ATOM 585 O O . ASN A 1 69 ? 11.766 23.651 -34.910 1.00 49.09 69 ASN A O 1
ATOM 589 N N . SER A 1 70 ? 10.749 23.866 -36.903 1.00 55.72 70 SER A N 1
ATOM 590 C CA . SER A 1 70 ? 11.688 24.855 -37.479 1.00 55.72 70 SER A CA 1
ATOM 591 C C . SER A 1 70 ? 11.792 26.171 -36.691 1.00 55.72 70 SER A C 1
ATOM 593 O O . SER A 1 70 ? 12.479 27.097 -37.109 1.00 55.72 70 SER A O 1
ATOM 595 N N . ASN A 1 71 ? 11.106 26.266 -35.552 1.00 59.69 71 ASN A N 1
ATOM 596 C CA . ASN A 1 71 ? 10.894 27.480 -34.777 1.00 59.69 71 ASN A CA 1
ATOM 597 C C . ASN A 1 71 ? 11.687 27.488 -33.453 1.00 59.69 71 ASN A C 1
ATOM 599 O O . ASN A 1 71 ? 11.466 28.355 -32.614 1.00 59.69 71 ASN A O 1
ATOM 603 N N . GLY A 1 72 ? 12.594 26.527 -33.233 1.00 53.25 72 GLY A N 1
ATOM 604 C CA . GLY A 1 72 ? 13.528 26.541 -32.096 1.00 53.25 72 GLY A CA 1
ATOM 605 C C . GLY A 1 72 ? 12.950 26.118 -30.737 1.00 53.25 72 GLY A C 1
ATOM 606 O O . GLY A 1 72 ? 13.654 26.187 -29.733 1.00 53.25 72 GLY A O 1
ATOM 607 N N . SER A 1 73 ? 11.702 25.642 -30.669 1.00 54.50 73 SER A N 1
ATOM 608 C CA . SER A 1 73 ? 11.142 25.050 -29.446 1.00 54.50 73 SER A CA 1
ATOM 609 C C . SER A 1 73 ? 11.422 23.542 -29.405 1.00 54.50 73 SER A C 1
ATOM 611 O O . SER A 1 73 ? 10.785 22.773 -30.123 1.00 54.50 73 SER A O 1
ATOM 613 N N . LEU A 1 74 ? 12.356 23.119 -28.551 1.00 48.03 74 LEU A N 1
ATOM 614 C CA . LEU A 1 74 ? 12.859 21.737 -28.443 1.00 48.03 74 LEU A CA 1
ATOM 615 C C . LEU A 1 74 ? 11.872 20.724 -27.828 1.00 48.03 74 LEU A C 1
ATOM 617 O O . LEU A 1 74 ? 12.226 19.565 -27.641 1.00 48.03 74 LEU A O 1
ATOM 621 N N . PHE A 1 75 ? 10.659 21.140 -27.461 1.00 50.59 75 PHE A N 1
ATOM 622 C CA . PHE A 1 75 ? 9.805 20.346 -26.583 1.00 50.59 75 PHE A CA 1
ATOM 623 C C . PHE A 1 75 ? 8.336 20.421 -26.994 1.00 50.59 75 PHE A C 1
ATOM 625 O O . PHE A 1 75 ? 7.537 21.124 -26.380 1.00 50.59 75 PHE A O 1
ATOM 632 N N . ASN A 1 76 ? 7.971 19.700 -28.053 1.00 48.31 76 ASN A N 1
ATOM 633 C CA . ASN A 1 76 ? 6.570 19.391 -28.319 1.00 48.31 76 ASN A CA 1
ATOM 634 C C . ASN A 1 76 ? 6.437 17.894 -28.622 1.00 48.31 76 ASN A C 1
ATOM 636 O O . ASN A 1 76 ? 6.250 17.483 -29.764 1.00 48.31 76 ASN A O 1
ATOM 640 N N . VAL A 1 77 ? 6.586 17.070 -27.578 1.00 54.31 77 VAL A N 1
ATOM 641 C CA . VAL A 1 77 ? 6.231 15.645 -27.629 1.00 54.31 77 VAL A CA 1
ATOM 642 C C . VAL A 1 77 ? 4.707 15.574 -27.654 1.00 54.31 77 VAL A C 1
ATOM 644 O O . VAL A 1 77 ? 4.040 15.542 -26.620 1.00 54.31 77 VAL A O 1
ATOM 647 N N . THR A 1 78 ? 4.141 15.630 -28.855 1.00 48.53 78 THR A N 1
ATOM 648 C CA . THR A 1 78 ? 2.707 15.424 -29.042 1.00 48.53 78 THR A CA 1
ATOM 649 C C . THR A 1 78 ? 2.445 13.926 -29.016 1.00 48.53 78 THR A C 1
ATOM 651 O O . THR A 1 78 ? 2.700 13.214 -29.980 1.00 48.53 78 THR A O 1
ATOM 654 N N . VAL A 1 79 ? 1.957 13.426 -27.877 1.00 51.50 79 VAL A N 1
ATOM 655 C CA . VAL A 1 79 ? 1.310 12.108 -27.853 1.00 51.50 79 VAL A CA 1
ATOM 656 C C . VAL A 1 79 ? 0.095 12.235 -28.763 1.00 51.50 79 VAL A C 1
ATOM 658 O O . VAL A 1 79 ? -0.745 13.116 -28.560 1.00 51.50 79 VAL A O 1
ATOM 661 N N . SER A 1 80 ? 0.063 11.429 -29.819 1.00 47.25 80 SER A N 1
ATOM 662 C CA . SER A 1 80 ? -0.936 11.508 -30.877 1.00 47.25 80 SER A CA 1
ATOM 663 C C . SER A 1 80 ? -2.350 11.413 -30.290 1.00 47.25 80 SER A C 1
ATOM 665 O O . SER A 1 80 ? -2.789 10.361 -29.840 1.00 47.25 80 SER A O 1
ATOM 667 N N . GLY A 1 81 ? -3.076 12.538 -30.286 1.00 53.34 81 GLY A N 1
ATOM 668 C CA . GLY A 1 81 ? -4.532 12.539 -30.112 1.00 53.34 81 GLY A CA 1
ATOM 669 C C . GLY A 1 81 ? -5.138 13.250 -28.896 1.00 53.34 81 GLY A C 1
ATOM 670 O O . GLY A 1 81 ? -6.353 13.148 -28.737 1.00 53.34 81 GLY A O 1
ATOM 671 N N . GLN A 1 82 ? -4.402 13.995 -28.056 1.00 50.03 82 GLN A N 1
ATOM 672 C CA . GLN A 1 82 ? -5.054 14.684 -26.924 1.00 50.03 82 GLN A CA 1
ATOM 673 C C . GLN A 1 82 ? -4.463 16.055 -26.563 1.00 50.03 82 GLN A C 1
ATOM 675 O O . GLN A 1 82 ? -3.253 16.256 -26.584 1.00 50.03 82 GLN A O 1
ATOM 680 N N . GLY A 1 83 ? -5.351 17.012 -26.256 1.00 55.69 83 GLY A N 1
ATOM 681 C CA . GLY A 1 83 ? -5.026 18.417 -25.986 1.00 55.69 83 GLY A CA 1
ATOM 682 C C . GLY A 1 83 ? -4.027 18.633 -24.841 1.00 55.69 83 GLY A C 1
ATOM 683 O O . GLY A 1 83 ? -3.920 17.834 -23.909 1.00 55.69 83 GLY A O 1
ATOM 684 N N . SER A 1 84 ? -3.308 19.757 -24.906 1.00 59.91 84 SER A N 1
ATOM 685 C CA . SER A 1 84 ? -2.152 20.096 -24.056 1.00 59.91 84 SER A CA 1
ATOM 686 C C . SER A 1 84 ? -2.418 20.116 -22.543 1.00 59.91 84 SER A C 1
ATOM 688 O O . SER A 1 84 ? -1.487 19.977 -21.757 1.00 59.91 84 SER A O 1
ATOM 690 N N . ASN A 1 85 ? -3.671 20.253 -22.109 1.00 63.03 85 ASN A N 1
ATOM 691 C CA . ASN A 1 85 ? -4.070 20.367 -20.703 1.00 63.03 85 ASN A CA 1
ATOM 692 C C . ASN A 1 85 ? -4.297 19.024 -19.980 1.00 63.03 85 ASN A C 1
ATOM 694 O O . ASN A 1 85 ? -4.410 19.016 -18.757 1.00 63.03 85 ASN A O 1
ATOM 698 N N . LEU A 1 86 ? -4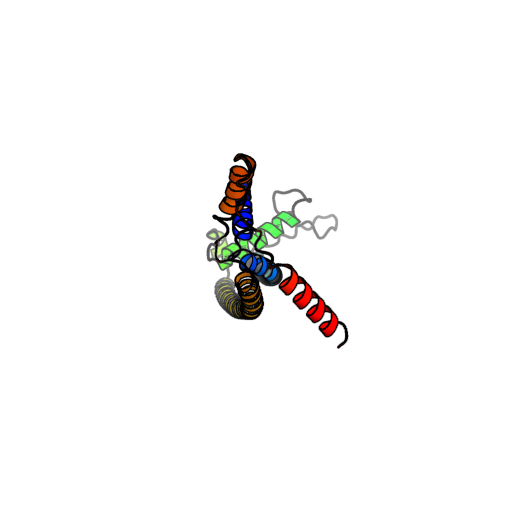.354 17.895 -20.697 1.00 67.19 86 LEU A N 1
ATOM 699 C CA . LEU A 1 86 ? -4.597 16.563 -20.111 1.00 67.19 86 LEU A CA 1
ATOM 700 C C . LEU A 1 86 ? -3.430 15.585 -20.306 1.00 67.19 86 LEU A C 1
ATOM 702 O O . LEU A 1 86 ? -3.484 14.451 -19.827 1.00 67.19 86 LEU A O 1
ATOM 706 N N . TRP A 1 87 ? -2.362 16.031 -20.964 1.00 69.19 87 TRP A N 1
ATOM 707 C CA . TRP A 1 87 ? -1.216 15.201 -21.330 1.00 69.19 87 TRP A CA 1
ATOM 708 C C . TRP A 1 87 ? -0.509 14.586 -20.114 1.00 69.19 87 TRP A C 1
ATOM 710 O O . TRP A 1 87 ? -0.270 13.380 -20.069 1.00 69.19 87 TRP A O 1
ATOM 720 N N . THR A 1 88 ? -0.267 15.384 -19.071 1.00 76.44 88 THR A N 1
ATOM 721 C CA . THR A 1 88 ? 0.397 14.917 -17.844 1.00 76.44 88 THR A CA 1
ATOM 722 C C . THR A 1 88 ? -0.422 13.844 -17.128 1.00 76.44 88 THR A C 1
ATOM 724 O O . THR A 1 88 ? 0.120 12.825 -16.707 1.00 76.44 88 THR A O 1
ATOM 727 N N . TRP A 1 89 ? -1.741 14.034 -17.026 1.00 79.19 89 TRP A N 1
ATOM 728 C CA . TRP A 1 89 ? -2.632 13.050 -16.406 1.00 79.19 89 TRP A CA 1
ATOM 729 C C . TRP A 1 89 ? -2.705 11.757 -17.220 1.00 79.19 89 TRP A C 1
ATOM 731 O O . TRP A 1 89 ? -2.688 10.665 -16.652 1.00 79.19 89 TRP A O 1
ATOM 741 N N . TYR A 1 90 ? -2.744 11.875 -18.549 1.00 79.81 90 TYR A N 1
ATOM 742 C CA . TYR A 1 90 ? -2.724 10.732 -19.450 1.00 79.81 90 TYR A CA 1
ATOM 743 C C . TYR A 1 90 ? -1.469 9.884 -19.229 1.00 79.81 90 TYR A C 1
ATOM 745 O O . TYR A 1 90 ? -1.596 8.693 -18.958 1.00 79.81 90 TYR A O 1
ATOM 753 N N . ILE A 1 91 ? -0.276 10.486 -19.252 1.00 77.94 91 ILE A N 1
ATOM 754 C CA . ILE A 1 91 ? 0.984 9.753 -19.057 1.00 77.94 91 ILE A CA 1
ATOM 755 C C . ILE A 1 91 ? 1.027 9.092 -17.685 1.00 77.94 91 ILE A C 1
ATOM 757 O O . ILE A 1 91 ? 1.301 7.898 -17.600 1.00 77.94 91 ILE A O 1
ATOM 761 N N . ILE A 1 92 ? 0.700 9.829 -16.620 1.00 83.44 92 ILE A N 1
ATOM 762 C CA . ILE A 1 92 ? 0.687 9.284 -15.256 1.00 83.44 92 ILE A CA 1
ATOM 763 C C . ILE A 1 92 ? -0.235 8.066 -15.179 1.00 83.44 92 ILE A C 1
ATOM 765 O O . ILE A 1 92 ? 0.165 7.018 -14.672 1.00 83.44 92 ILE A O 1
ATOM 769 N N . ARG A 1 93 ? -1.449 8.170 -15.734 1.00 84.12 93 ARG A N 1
ATOM 770 C CA . ARG A 1 93 ? -2.391 7.052 -15.772 1.00 84.12 93 ARG A CA 1
ATOM 771 C C . ARG A 1 93 ? -1.815 5.862 -16.538 1.00 84.12 93 ARG A C 1
ATOM 773 O O . ARG A 1 93 ? -1.943 4.748 -16.050 1.00 84.12 93 ARG A O 1
ATOM 780 N N . HIS A 1 94 ? -1.190 6.074 -17.694 1.00 81.19 94 HIS A N 1
ATOM 781 C CA . HIS A 1 94 ? -0.637 4.987 -18.511 1.00 81.19 94 HIS A CA 1
ATOM 782 C C . HIS A 1 94 ? 0.532 4.287 -17.821 1.00 81.19 94 HIS A C 1
ATOM 784 O O . HIS A 1 94 ? 0.530 3.062 -17.733 1.00 81.19 94 HIS A O 1
ATOM 790 N N . VAL A 1 95 ? 1.470 5.056 -17.265 1.00 85.94 95 VAL A N 1
ATOM 791 C CA . VAL A 1 95 ? 2.636 4.538 -16.540 1.00 85.94 95 VAL A CA 1
ATOM 792 C C . VAL A 1 95 ? 2.197 3.703 -15.339 1.00 85.94 95 VAL A C 1
ATOM 794 O O . VAL A 1 95 ? 2.631 2.562 -15.193 1.00 85.94 95 VAL A O 1
ATOM 797 N N . ILE A 1 96 ? 1.302 4.245 -14.503 1.00 87.88 96 ILE A N 1
ATOM 798 C CA . ILE A 1 96 ? 0.800 3.550 -13.309 1.00 87.88 96 ILE A CA 1
ATOM 799 C C . ILE A 1 96 ? 0.036 2.293 -13.705 1.00 87.88 96 ILE A C 1
ATOM 801 O O . ILE A 1 96 ? 0.283 1.228 -13.149 1.00 87.88 96 ILE A O 1
ATOM 805 N N . ASN A 1 97 ? -0.887 2.408 -14.662 1.00 86.88 97 ASN A N 1
ATOM 806 C CA . ASN A 1 97 ? -1.704 1.281 -15.088 1.00 86.88 97 ASN A CA 1
ATOM 807 C C . ASN A 1 97 ? -0.800 0.149 -15.588 1.00 86.88 97 ASN A C 1
ATOM 809 O O . ASN A 1 97 ? -0.877 -0.970 -15.090 1.00 86.88 97 ASN A O 1
ATOM 813 N N . TYR A 1 98 ? 0.132 0.468 -16.487 1.00 83.88 98 TYR A N 1
ATOM 814 C CA . TYR A 1 98 ? 1.093 -0.490 -17.014 1.00 83.88 98 TYR A CA 1
ATOM 815 C C . TYR A 1 98 ? 1.908 -1.181 -15.906 1.00 83.88 98 TYR A C 1
ATOM 817 O O . TYR A 1 98 ? 1.963 -2.409 -15.866 1.00 83.88 98 TYR A O 1
ATOM 825 N N . GLY A 1 99 ? 2.497 -0.419 -14.977 1.00 88.31 99 GLY A N 1
ATOM 826 C CA . GLY A 1 99 ? 3.285 -0.982 -13.878 1.00 88.31 99 GLY A CA 1
ATOM 827 C C . GLY A 1 99 ? 2.472 -1.890 -12.950 1.00 88.31 99 GLY A C 1
ATOM 828 O O . GLY A 1 99 ? 2.939 -2.969 -12.587 1.00 88.31 99 GLY A O 1
ATOM 829 N N . VAL A 1 100 ? 1.235 -1.501 -12.623 1.00 88.50 100 VAL A N 1
ATOM 830 C CA . VAL A 1 100 ? 0.329 -2.297 -11.781 1.00 88.50 100 VAL A CA 1
ATOM 831 C C . VAL A 1 100 ? -0.023 -3.624 -12.455 1.00 88.50 100 VAL A C 1
ATOM 833 O O . VAL A 1 100 ? 0.203 -4.677 -11.862 1.00 88.50 100 VAL A O 1
ATOM 836 N N . TRP A 1 101 ? -0.526 -3.609 -13.693 1.00 87.00 101 TRP A N 1
ATOM 837 C CA . TRP A 1 101 ? -0.899 -4.849 -14.390 1.00 87.00 101 TRP A CA 1
ATOM 838 C C . TRP A 1 101 ? 0.309 -5.757 -14.651 1.00 87.00 101 TRP A C 1
ATOM 840 O O . TRP A 1 101 ? 0.182 -6.982 -14.600 1.00 87.00 101 TRP A O 1
ATOM 850 N N . LYS A 1 102 ? 1.497 -5.171 -14.850 1.00 86.31 102 LYS A N 1
ATOM 851 C CA . LYS A 1 102 ? 2.750 -5.912 -15.029 1.00 86.31 102 LYS A CA 1
ATOM 852 C C . LYS A 1 102 ? 3.162 -6.716 -13.802 1.00 86.31 102 LYS A C 1
ATOM 854 O O . LYS A 1 102 ? 3.533 -7.877 -13.955 1.00 86.31 102 LYS A O 1
ATOM 859 N N . ILE A 1 103 ? 3.039 -6.153 -12.599 1.00 87.69 103 ILE A N 1
ATOM 860 C CA . ILE A 1 103 ? 3.311 -6.874 -11.340 1.00 87.69 103 ILE A CA 1
ATOM 861 C C . ILE A 1 103 ? 2.420 -8.116 -11.216 1.00 87.69 103 ILE A C 1
ATOM 863 O O . ILE A 1 103 ? 2.896 -9.178 -10.813 1.00 87.69 103 ILE A O 1
ATOM 867 N N . PHE A 1 104 ? 1.147 -8.000 -11.611 1.00 84.94 104 PHE A N 1
ATOM 868 C CA . PHE A 1 104 ? 0.171 -9.093 -11.570 1.00 84.94 104 PHE A CA 1
ATOM 869 C C . PHE A 1 104 ? 0.275 -10.081 -12.743 1.00 84.94 104 PHE A C 1
ATOM 871 O O . PHE A 1 104 ? -0.521 -11.017 -12.819 1.00 84.94 104 PHE A O 1
ATOM 878 N N . GLY A 1 105 ? 1.233 -9.893 -13.655 1.00 81.12 105 GLY A N 1
ATOM 879 C CA . GLY A 1 105 ? 1.416 -10.758 -14.822 1.00 81.12 105 GLY A CA 1
ATOM 880 C C . GLY A 1 105 ? 0.327 -10.611 -15.889 1.00 81.12 105 GLY A C 1
ATOM 881 O O . GLY A 1 105 ? 0.214 -11.463 -16.763 1.00 81.12 105 GLY A O 1
ATOM 882 N N . GLN A 1 106 ? -0.470 -9.543 -15.834 1.00 76.62 106 GLN A N 1
ATOM 883 C CA . GLN A 1 106 ? -1.568 -9.267 -16.764 1.00 76.62 106 GLN A CA 1
ATOM 884 C C . GLN A 1 106 ? -1.198 -8.142 -17.733 1.00 76.62 106 GLN A C 1
ATOM 886 O O . GLN A 1 106 ? -1.943 -7.183 -17.916 1.00 76.62 106 GLN A O 1
ATOM 891 N N . VAL A 1 107 ? -0.017 -8.228 -18.343 1.00 69.81 107 VAL A N 1
ATOM 892 C CA . VAL A 1 107 ? 0.353 -7.267 -19.385 1.00 69.81 107 VAL A CA 1
ATOM 893 C C . VAL A 1 107 ? -0.457 -7.596 -20.632 1.00 69.81 107 VAL A C 1
ATOM 895 O O . VAL A 1 107 ? -0.466 -8.746 -21.072 1.00 69.81 107 VAL A O 1
ATOM 898 N N . GLU A 1 108 ? -1.145 -6.595 -21.184 1.00 64.38 108 GLU A N 1
ATOM 899 C CA . GLU A 1 108 ? -1.790 -6.707 -22.492 1.00 64.38 108 GLU A CA 1
ATOM 900 C C . GLU A 1 108 ? -0.796 -7.319 -23.482 1.00 64.38 108 GLU A C 1
ATOM 902 O O . GLU A 1 108 ? 0.357 -6.886 -23.560 1.00 64.38 108 GLU A O 1
ATOM 907 N N . SER A 1 109 ? -1.227 -8.364 -24.191 1.00 54.03 109 SER A N 1
ATOM 908 C CA . SER A 1 109 ? -0.412 -9.072 -25.173 1.00 54.03 109 SER A CA 1
ATOM 909 C C . SER A 1 109 ? 0.225 -8.055 -26.114 1.00 54.03 109 SER A C 1
ATOM 911 O O . SER A 1 109 ? -0.479 -7.367 -26.855 1.00 54.03 109 SER A O 1
ATOM 913 N N . PHE A 1 110 ? 1.551 -7.924 -26.023 1.00 57.19 110 PHE A N 1
ATOM 914 C CA . PHE A 1 110 ? 2.332 -7.078 -26.912 1.00 57.19 110 PHE A CA 1
ATOM 915 C C . PHE A 1 110 ? 1.921 -7.399 -28.354 1.00 57.19 110 PHE A C 1
ATOM 917 O O . PHE A 1 110 ? 1.840 -8.570 -28.725 1.00 57.19 110 PHE A O 1
ATOM 924 N N . SER A 1 111 ? 1.620 -6.372 -29.155 1.00 56.56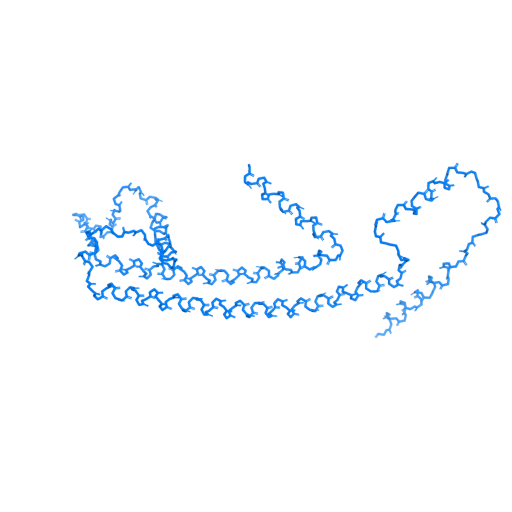 111 SER A N 1
ATOM 925 C CA . SER A 1 111 ? 1.453 -6.555 -30.596 1.00 56.56 111 SER A CA 1
ATOM 926 C C . SER A 1 111 ? 2.705 -7.239 -31.147 1.00 56.56 111 SER A C 1
ATOM 928 O O . SER A 1 111 ? 3.812 -6.941 -30.695 1.00 56.56 111 SER A O 1
ATOM 930 N N . GLN A 1 112 ? 2.528 -8.165 -32.092 1.00 56.06 112 GLN A N 1
ATOM 931 C CA . GLN A 1 112 ? 3.615 -8.954 -32.686 1.00 56.06 112 GLN A CA 1
ATOM 932 C C . GLN A 1 112 ? 4.790 -8.056 -33.127 1.00 56.06 112 GLN A C 1
ATOM 934 O O . GLN A 1 112 ? 5.943 -8.364 -32.840 1.00 56.06 112 GLN A O 1
ATOM 939 N N . ASP A 1 113 ? 4.474 -6.869 -33.654 1.00 57.25 113 ASP A N 1
ATOM 940 C CA . ASP A 1 113 ? 5.432 -5.841 -34.074 1.00 57.25 113 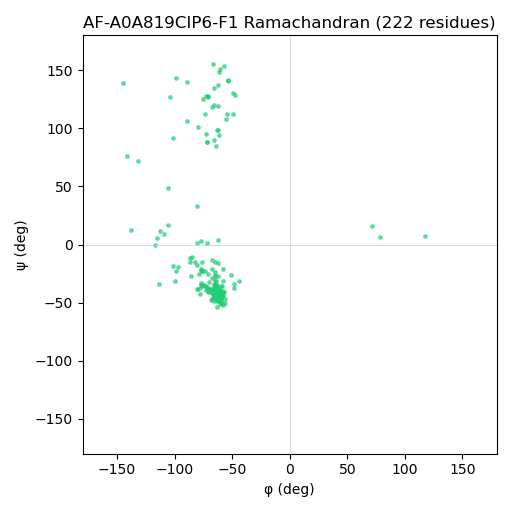ASP A CA 1
ATOM 941 C C . ASP A 1 113 ? 6.376 -5.359 -32.956 1.00 57.25 113 ASP A C 1
ATOM 943 O O . ASP A 1 113 ? 7.521 -5.014 -33.226 1.00 57.25 113 ASP A O 1
ATOM 947 N N . ARG A 1 114 ? 5.936 -5.343 -31.687 1.00 59.41 114 ARG A N 1
ATOM 948 C CA . ARG A 1 114 ? 6.791 -4.954 -30.549 1.00 59.41 114 ARG A CA 1
ATOM 949 C C . ARG A 1 114 ? 7.732 -6.070 -30.108 1.00 59.41 114 ARG A C 1
ATOM 951 O O . ARG A 1 114 ? 8.782 -5.773 -29.551 1.00 59.41 114 ARG A O 1
ATOM 958 N N . ILE A 1 115 ? 7.385 -7.332 -30.352 1.00 61.75 115 ILE A N 1
ATOM 959 C CA . ILE A 1 115 ? 8.239 -8.480 -30.007 1.00 61.75 115 ILE A CA 1
ATOM 960 C C . ILE A 1 115 ? 9.431 -8.553 -30.967 1.00 61.75 115 ILE A C 1
ATOM 962 O O . ILE A 1 115 ? 10.550 -8.795 -30.525 1.00 61.75 115 ILE A O 1
ATOM 966 N N . ASP A 1 116 ? 9.205 -8.265 -32.249 1.00 62.41 116 ASP A N 1
ATOM 967 C CA . ASP A 1 116 ? 10.238 -8.313 -33.294 1.00 62.41 116 ASP A CA 1
ATOM 968 C C . ASP A 1 116 ? 11.263 -7.172 -33.169 1.00 62.41 116 ASP A C 1
ATOM 970 O O . ASP A 1 116 ? 12.413 -7.284 -33.594 1.00 62.41 116 ASP A O 1
ATOM 974 N N . ALA A 1 117 ? 10.837 -6.076 -32.548 1.00 61.97 117 ALA A N 1
ATOM 975 C CA . ALA A 1 117 ? 11.637 -4.895 -32.274 1.00 61.97 117 ALA A CA 1
ATOM 976 C C . ALA A 1 117 ? 12.433 -5.048 -30.949 1.00 61.97 117 ALA A C 1
ATOM 978 O O . ALA A 1 117 ? 13.545 -4.540 -30.779 1.00 61.97 117 ALA A O 1
ATOM 979 N N . TYR A 1 118 ? 11.922 -5.847 -30.010 1.00 69.38 118 TYR A N 1
ATOM 980 C CA . TYR A 1 118 ? 12.575 -6.116 -28.734 1.00 69.38 118 TYR A CA 1
ATOM 981 C C . TYR A 1 118 ? 13.869 -6.920 -28.893 1.00 69.38 118 TYR A C 1
ATOM 983 O O . TYR A 1 118 ? 13.878 -8.087 -29.278 1.00 69.38 118 TYR A O 1
ATOM 991 N N . SER A 1 119 ? 14.993 -6.325 -28.491 1.00 77.88 119 SER A N 1
ATOM 992 C CA . SER A 1 119 ? 16.241 -7.077 -28.379 1.00 77.88 119 SER A CA 1
ATOM 993 C C . SER A 1 119 ? 16.103 -8.182 -27.327 1.00 77.88 119 SER A C 1
ATOM 995 O O . SER A 1 119 ? 15.614 -7.937 -26.221 1.00 77.88 119 SER A O 1
ATOM 997 N N . ASN A 1 120 ? 16.613 -9.379 -27.634 1.00 81.19 120 ASN A N 1
ATOM 998 C CA . ASN A 1 120 ? 16.618 -10.534 -26.724 1.00 81.19 120 ASN A CA 1
ATOM 999 C C . ASN A 1 120 ? 17.141 -10.176 -25.319 1.00 81.19 120 ASN A C 1
ATOM 1001 O O . ASN A 1 120 ? 16.659 -10.704 -24.318 1.00 81.19 120 ASN A O 1
ATOM 1005 N N . VAL A 1 121 ? 18.101 -9.246 -25.226 1.00 83.38 121 VAL A N 1
ATOM 1006 C CA . VAL A 1 121 ? 18.663 -8.795 -23.941 1.00 83.38 121 VAL A CA 1
ATOM 1007 C C . VAL A 1 121 ? 17.677 -7.957 -23.126 1.00 83.38 121 VAL A C 1
ATOM 1009 O O . VAL A 1 121 ? 17.622 -8.109 -21.910 1.00 83.38 121 VAL A O 1
ATOM 1012 N N . ALA A 1 122 ? 16.873 -7.111 -23.778 1.00 81.44 122 ALA A N 1
ATOM 1013 C CA . ALA A 1 122 ? 15.877 -6.274 -23.115 1.00 81.44 122 ALA A CA 1
ATOM 1014 C C . ALA A 1 122 ? 14.730 -7.129 -22.564 1.00 81.44 122 ALA A C 1
ATOM 1016 O O . ALA A 1 122 ? 14.277 -6.902 -21.447 1.00 81.44 122 ALA A O 1
ATOM 1017 N N . PHE A 1 123 ? 14.326 -8.164 -23.305 1.00 81.06 123 PHE A N 1
ATOM 1018 C CA . PHE A 1 123 ? 13.312 -9.118 -22.861 1.00 81.06 123 PHE A CA 1
ATOM 1019 C C . PHE A 1 123 ? 13.755 -9.907 -21.619 1.00 81.06 123 PHE A C 1
ATOM 1021 O O . PHE A 1 123 ? 13.027 -9.982 -20.630 1.00 81.06 123 PHE A O 1
ATOM 1028 N N . ILE A 1 124 ? 14.978 -10.451 -21.636 1.00 85.31 124 ILE A N 1
ATOM 1029 C CA . ILE A 1 124 ? 15.530 -11.190 -20.491 1.00 85.31 124 ILE A CA 1
ATOM 1030 C C . ILE A 1 124 ? 15.682 -10.271 -19.271 1.00 85.31 124 ILE A C 1
ATOM 1032 O O . ILE A 1 124 ? 15.337 -10.666 -18.155 1.00 85.31 124 ILE A O 1
ATOM 1036 N N . LEU A 1 125 ? 16.173 -9.045 -19.478 1.00 86.75 125 LEU A N 1
ATOM 1037 C CA . LEU A 1 125 ? 16.330 -8.058 -18.413 1.00 86.75 125 LEU A CA 1
ATOM 1038 C C . LEU A 1 125 ? 14.980 -7.669 -17.803 1.00 86.75 125 LEU A C 1
ATOM 1040 O O . LEU A 1 125 ? 14.887 -7.571 -16.584 1.00 86.75 125 LEU A O 1
ATOM 1044 N N . ASP A 1 126 ? 13.939 -7.504 -18.620 1.00 85.25 126 ASP A N 1
ATOM 1045 C CA . ASP A 1 126 ? 12.596 -7.161 -18.152 1.00 85.25 126 ASP A CA 1
ATOM 1046 C C . ASP A 1 126 ? 11.984 -8.269 -17.286 1.00 85.25 126 ASP A C 1
ATOM 1048 O O . ASP A 1 126 ? 11.489 -8.005 -16.190 1.00 85.25 126 ASP A O 1
ATOM 1052 N N . ILE A 1 127 ? 12.096 -9.528 -17.722 1.00 86.50 127 ILE A N 1
ATOM 1053 C CA . ILE A 1 127 ? 11.626 -10.686 -16.946 1.00 86.50 127 ILE A CA 1
ATOM 1054 C C . ILE A 1 127 ? 12.359 -10.773 -15.606 1.00 86.50 127 ILE A C 1
ATOM 1056 O O . ILE A 1 127 ? 11.729 -10.941 -14.558 1.00 86.50 127 ILE A O 1
ATOM 1060 N N . LEU A 1 128 ? 13.689 -10.645 -15.628 1.00 90.44 128 LEU A N 1
ATOM 1061 C CA . LEU A 1 128 ? 14.507 -10.695 -14.420 1.00 90.44 128 LEU A CA 1
ATOM 1062 C C . LEU A 1 128 ? 14.167 -9.539 -13.469 1.00 90.44 128 LEU A C 1
ATOM 1064 O O . LEU A 1 128 ? 14.035 -9.750 -12.263 1.00 90.44 128 LEU A O 1
ATOM 1068 N N . PHE A 1 129 ? 13.990 -8.332 -14.008 1.00 90.00 129 PHE A N 1
ATOM 1069 C CA . PHE A 1 129 ? 13.627 -7.142 -13.247 1.00 90.00 129 PHE A CA 1
ATOM 1070 C C . PHE A 1 129 ? 12.275 -7.308 -12.543 1.00 90.00 129 PHE A C 1
ATOM 1072 O O . PHE A 1 129 ? 12.187 -7.065 -11.339 1.00 90.00 129 PHE A O 1
ATOM 1079 N N . VAL A 1 130 ? 11.246 -7.787 -13.252 1.00 89.75 130 VAL A N 1
ATOM 1080 C CA . VAL A 1 130 ? 9.920 -8.058 -12.667 1.00 89.75 130 VAL A CA 1
ATOM 1081 C C . VAL A 1 130 ? 10.001 -9.146 -11.595 1.00 89.75 130 VAL A C 1
ATOM 1083 O O . VAL A 1 130 ? 9.419 -8.991 -10.523 1.00 89.75 130 VAL A O 1
ATOM 1086 N N . ALA A 1 131 ? 10.750 -10.226 -11.840 1.00 91.69 131 ALA A N 1
ATOM 1087 C CA . ALA A 1 131 ? 10.910 -11.307 -10.871 1.00 91.69 131 ALA A CA 1
ATOM 1088 C C . ALA A 1 131 ? 11.567 -10.816 -9.569 1.00 91.69 131 ALA A C 1
ATOM 1090 O O . ALA A 1 131 ? 11.049 -11.069 -8.479 1.00 91.69 131 ALA A O 1
ATOM 1091 N N . ILE A 1 132 ? 12.668 -10.065 -9.678 1.00 92.38 132 ILE A N 1
ATOM 1092 C CA . ILE A 1 132 ? 13.362 -9.481 -8.524 1.00 92.38 132 ILE A CA 1
ATOM 1093 C C . ILE A 1 132 ? 12.444 -8.494 -7.796 1.00 92.38 132 ILE A C 1
ATOM 1095 O O . ILE A 1 132 ? 12.317 -8.572 -6.574 1.00 92.38 132 ILE A O 1
ATOM 1099 N N . ALA A 1 133 ? 11.769 -7.602 -8.526 1.00 91.06 133 ALA A N 1
ATOM 1100 C CA . ALA A 1 133 ? 10.862 -6.620 -7.941 1.00 91.06 133 ALA A CA 1
ATOM 1101 C C . ALA A 1 133 ? 9.707 -7.283 -7.176 1.00 91.06 133 ALA A C 1
ATOM 1103 O O . ALA A 1 133 ? 9.396 -6.845 -6.074 1.00 91.06 133 ALA A O 1
ATOM 1104 N N . ASN A 1 134 ? 9.122 -8.363 -7.701 1.00 91.31 134 ASN A N 1
ATOM 1105 C CA . ASN A 1 134 ? 8.032 -9.082 -7.041 1.00 91.31 134 ASN A CA 1
ATOM 1106 C C . ASN A 1 134 ? 8.496 -9.822 -5.779 1.00 91.31 134 ASN A C 1
ATOM 1108 O O . ASN A 1 134 ? 7.800 -9.788 -4.765 1.00 91.31 134 ASN A O 1
ATOM 1112 N N . VAL A 1 135 ? 9.680 -10.446 -5.802 1.00 93.44 135 VAL A N 1
ATOM 1113 C CA . VAL A 1 135 ? 10.262 -11.086 -4.608 1.00 93.44 135 VAL A CA 1
ATOM 1114 C C . VAL A 1 135 ? 10.594 -10.042 -3.538 1.00 93.44 135 VAL A C 1
ATOM 1116 O O . VAL A 1 135 ? 10.279 -10.238 -2.362 1.00 93.44 135 VAL A O 1
ATOM 1119 N N . LEU A 1 136 ? 11.190 -8.913 -3.931 1.00 91.94 136 LEU A N 1
ATOM 1120 C CA . LEU A 1 136 ? 11.488 -7.806 -3.020 1.00 91.94 136 LEU A CA 1
ATOM 1121 C C . LEU A 1 136 ? 10.208 -7.182 -2.452 1.00 91.94 136 LEU A C 1
ATOM 1123 O O . LEU A 1 136 ? 10.105 -7.001 -1.243 1.00 91.94 136 LEU A O 1
ATOM 1127 N N . LEU A 1 137 ? 9.208 -6.916 -3.296 1.00 89.56 137 LEU A N 1
ATOM 1128 C CA . LEU A 1 137 ? 7.925 -6.359 -2.872 1.00 89.56 137 LEU A CA 1
ATOM 1129 C C . LEU A 1 137 ? 7.233 -7.299 -1.887 1.00 89.56 137 LEU A C 1
ATOM 1131 O O . LEU A 1 137 ? 6.817 -6.854 -0.820 1.00 89.56 137 LEU A O 1
ATOM 1135 N N . LEU A 1 138 ? 7.144 -8.594 -2.206 1.00 90.31 138 LEU A N 1
ATOM 1136 C CA . LEU A 1 138 ? 6.491 -9.578 -1.346 1.00 90.31 138 LEU A CA 1
ATOM 1137 C C . LEU A 1 138 ? 7.234 -9.740 -0.014 1.00 90.31 138 LEU A C 1
ATOM 1139 O O . LEU A 1 138 ? 6.600 -9.776 1.036 1.00 90.31 138 LEU A O 1
ATOM 1143 N N . SER A 1 139 ? 8.566 -9.821 -0.038 1.00 92.56 139 SER A N 1
ATOM 1144 C CA . SER A 1 139 ? 9.363 -9.993 1.184 1.00 92.56 139 SER A CA 1
ATOM 1145 C C . SER A 1 139 ? 9.248 -8.790 2.120 1.00 92.56 139 SER A C 1
ATOM 1147 O O . SER A 1 139 ? 9.034 -8.971 3.319 1.00 92.56 139 SER A O 1
ATOM 1149 N N . VAL A 1 140 ? 9.296 -7.569 1.580 1.00 87.88 140 VAL A N 1
ATOM 1150 C CA . VAL A 1 140 ? 9.093 -6.338 2.353 1.00 87.88 140 VAL A CA 1
ATOM 1151 C C . VAL A 1 140 ? 7.655 -6.237 2.868 1.00 87.88 140 VAL A C 1
ATOM 1153 O O . VAL A 1 140 ? 7.448 -5.913 4.034 1.00 87.88 140 VAL A O 1
ATOM 1156 N N . LEU A 1 141 ? 6.661 -6.575 2.043 1.00 86.62 141 LEU A N 1
ATOM 1157 C CA . LEU A 1 141 ? 5.246 -6.589 2.419 1.00 86.62 141 LEU A CA 1
ATOM 1158 C C . LEU A 1 141 ? 4.980 -7.553 3.580 1.00 86.62 141 LEU A C 1
ATOM 1160 O O . LEU A 1 141 ? 4.354 -7.164 4.561 1.00 86.62 141 LEU A O 1
ATOM 1164 N N . VAL A 1 142 ? 5.478 -8.789 3.494 1.00 90.94 142 VAL A N 1
ATOM 1165 C CA . VAL A 1 142 ? 5.316 -9.797 4.553 1.00 90.94 142 VAL A CA 1
ATOM 1166 C C . VAL A 1 142 ? 6.057 -9.379 5.824 1.00 90.94 142 VAL A C 1
ATOM 1168 O O . VAL A 1 142 ? 5.497 -9.483 6.914 1.00 90.94 142 VAL A O 1
ATOM 1171 N N . ALA A 1 143 ? 7.286 -8.865 5.707 1.00 90.44 143 ALA A N 1
ATOM 1172 C CA . ALA A 1 143 ? 8.044 -8.376 6.856 1.00 90.44 143 ALA A CA 1
ATOM 1173 C C . ALA A 1 143 ? 7.309 -7.236 7.575 1.00 90.44 143 ALA A C 1
ATOM 1175 O O . ALA A 1 143 ? 7.183 -7.250 8.798 1.00 90.44 143 ALA A O 1
ATOM 1176 N N . LEU A 1 14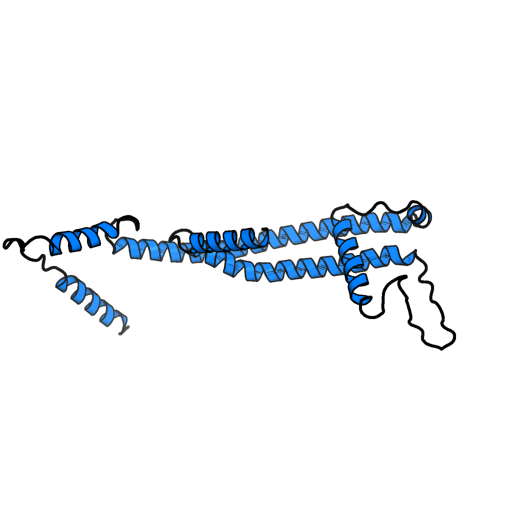4 ? 6.773 -6.281 6.816 1.00 82.94 144 LEU A N 1
ATOM 1177 C CA . LEU A 1 144 ? 6.050 -5.143 7.369 1.00 82.94 144 LEU A CA 1
ATOM 1178 C C . LEU A 1 144 ? 4.683 -5.545 7.925 1.00 82.94 144 LEU A C 1
ATOM 1180 O O . LEU A 1 144 ? 4.332 -5.070 8.999 1.00 82.94 144 LEU A O 1
ATOM 1184 N N . PHE A 1 145 ? 3.961 -6.480 7.299 1.00 82.94 145 PHE A N 1
ATOM 1185 C CA . PHE A 1 145 ? 2.754 -7.054 7.901 1.00 82.94 145 PHE A CA 1
ATOM 1186 C C . PHE A 1 145 ? 3.050 -7.709 9.244 1.00 82.94 145 PHE A C 1
ATOM 1188 O O . PHE A 1 145 ? 2.313 -7.471 10.193 1.00 82.94 145 PHE A O 1
ATOM 1195 N N . ASN A 1 146 ? 4.131 -8.482 9.355 1.00 87.81 146 ASN A N 1
ATOM 1196 C CA . ASN A 1 146 ? 4.511 -9.098 10.624 1.00 87.81 146 ASN A CA 1
ATOM 1197 C C . ASN A 1 146 ? 4.813 -8.042 11.695 1.00 87.81 146 ASN A C 1
ATOM 1199 O O . ASN A 1 146 ? 4.318 -8.158 12.813 1.00 87.81 146 ASN A O 1
ATOM 1203 N N . VAL A 1 147 ? 5.551 -6.983 11.346 1.00 84.62 147 VAL A N 1
ATOM 1204 C CA . VAL A 1 147 ? 5.830 -5.861 12.258 1.00 84.62 147 VAL A CA 1
ATOM 1205 C C . VAL A 1 147 ? 4.544 -5.142 12.666 1.00 84.62 147 VAL A C 1
ATOM 1207 O O . VAL A 1 147 ? 4.334 -4.874 13.845 1.00 84.62 147 VAL A O 1
ATOM 1210 N N . THR A 1 148 ? 3.652 -4.849 11.718 1.00 79.69 148 THR A N 1
ATOM 1211 C CA . THR A 1 148 ? 2.377 -4.188 12.011 1.00 79.69 148 THR A CA 1
ATOM 1212 C C . THR A 1 148 ? 1.469 -5.078 12.851 1.00 79.69 148 THR A C 1
ATOM 1214 O O . THR A 1 148 ? 0.854 -4.575 13.780 1.00 79.69 148 THR A O 1
ATOM 1217 N N . ILE A 1 149 ? 1.398 -6.385 12.586 1.00 80.12 149 ILE A N 1
ATOM 1218 C CA . ILE A 1 149 ? 0.609 -7.330 13.388 1.00 80.12 149 ILE A CA 1
ATOM 1219 C C . ILE A 1 149 ? 1.132 -7.366 14.822 1.00 80.12 149 ILE A C 1
ATOM 1221 O O . ILE A 1 149 ? 0.332 -7.245 15.743 1.00 80.12 149 ILE A O 1
ATOM 1225 N N . GLN A 1 150 ? 2.451 -7.454 15.013 1.00 80.19 150 GLN A N 1
ATOM 1226 C CA . GLN A 1 150 ? 3.062 -7.412 16.344 1.00 80.19 150 GLN A CA 1
ATOM 1227 C C . GLN A 1 150 ? 2.754 -6.095 17.060 1.00 80.19 150 GLN A C 1
ATOM 1229 O O . GLN A 1 150 ? 2.288 -6.105 18.195 1.00 80.19 150 GLN A O 1
ATOM 1234 N N . TYR A 1 151 ? 2.914 -4.963 16.371 1.00 80.88 151 TYR A N 1
ATOM 1235 C CA . TYR A 1 151 ? 2.581 -3.649 16.916 1.00 80.88 151 TYR A CA 1
ATOM 1236 C C . TYR A 1 151 ? 1.095 -3.533 17.306 1.00 80.88 151 TYR A C 1
ATOM 1238 O O . TYR A 1 151 ? 0.765 -3.063 18.397 1.00 80.88 151 TYR A O 1
ATOM 1246 N N . VAL A 1 152 ? 0.186 -3.999 16.440 1.00 72.94 152 VAL A N 1
ATOM 1247 C CA . VAL A 1 152 ? -1.264 -4.028 16.695 1.00 72.94 152 VAL A CA 1
ATOM 1248 C C . VAL A 1 152 ? -1.577 -4.916 17.897 1.00 72.94 152 VAL A C 1
ATOM 1250 O O . VAL A 1 152 ? -2.381 -4.533 18.745 1.00 72.94 152 VAL A O 1
ATOM 1253 N N . GLU A 1 153 ? -0.966 -6.096 17.979 1.00 73.88 153 GLU A N 1
ATOM 1254 C CA . GLU A 1 153 ? -1.184 -7.066 19.050 1.00 73.88 153 GLU A CA 1
ATOM 1255 C C . GLU A 1 153 ? -0.698 -6.533 20.405 1.00 73.88 153 GLU A C 1
ATOM 1257 O O . GLU A 1 153 ? -1.431 -6.609 21.395 1.00 73.88 153 GLU A O 1
ATOM 1262 N N . GLU A 1 154 ? 0.486 -5.919 20.446 1.00 75.25 154 GLU A N 1
ATOM 1263 C CA . GLU A 1 154 ? 1.045 -5.302 21.650 1.00 75.25 154 GLU A CA 1
ATOM 1264 C C . GLU A 1 154 ? 0.153 -4.183 22.187 1.00 75.25 154 GLU A C 1
ATOM 1266 O O . GLU A 1 154 ? -0.180 -4.170 23.378 1.00 75.25 154 GLU A O 1
ATOM 1271 N N . GLN A 1 155 ? -0.298 -3.280 21.311 1.00 70.25 155 GLN A N 1
ATOM 1272 C CA . GLN A 1 155 ? -1.263 -2.256 21.697 1.00 70.25 155 GLN A CA 1
ATOM 1273 C C . GLN A 1 155 ? -2.571 -2.916 22.160 1.00 70.25 155 GLN A C 1
ATOM 1275 O O . GLN A 1 155 ? -3.116 -2.563 23.213 1.00 70.25 155 GLN A O 1
ATOM 1280 N N . SER A 1 156 ? -3.071 -3.904 21.406 1.00 67.44 156 SER A N 1
ATOM 1281 C CA . SER A 1 156 ? -4.368 -4.550 21.645 1.00 67.44 156 SER A CA 1
ATOM 1282 C C . SER A 1 156 ? -4.440 -5.235 22.993 1.00 67.44 156 SER A C 1
ATOM 1284 O O . SER A 1 156 ? -5.458 -5.129 23.678 1.00 67.44 156 SER A O 1
ATOM 1286 N N . ASN A 1 157 ? -3.358 -5.874 23.422 1.00 70.94 157 ASN A N 1
ATOM 1287 C CA . ASN A 1 157 ? -3.298 -6.548 24.711 1.00 70.94 157 ASN A CA 1
ATOM 1288 C C . ASN A 1 157 ? -3.391 -5.567 25.890 1.00 70.94 157 ASN A C 1
ATOM 1290 O O . ASN A 1 157 ? -4.100 -5.850 26.861 1.00 70.94 157 ASN A O 1
ATOM 1294 N N . GLN A 1 158 ? -2.754 -4.394 25.797 1.00 70.38 158 GLN A N 1
ATOM 1295 C CA . GLN A 1 158 ? -2.814 -3.370 26.849 1.00 70.38 158 GLN A CA 1
ATOM 1296 C C . GLN A 1 158 ? -4.215 -2.762 26.967 1.00 70.38 158 GLN A C 1
ATOM 1298 O O . GLN A 1 158 ? -4.788 -2.686 28.059 1.00 70.38 158 GLN A O 1
ATOM 1303 N N . ILE A 1 159 ? -4.800 -2.388 25.829 1.00 69.56 159 ILE A N 1
ATOM 1304 C CA . ILE A 1 159 ? -6.137 -1.797 25.783 1.00 69.56 159 ILE A CA 1
ATOM 1305 C C . ILE A 1 159 ? -7.205 -2.825 26.182 1.00 69.56 159 ILE A C 1
ATOM 1307 O O . ILE A 1 159 ? -8.102 -2.502 26.962 1.00 69.56 159 ILE A O 1
ATOM 1311 N N . TRP A 1 160 ? -7.095 -4.078 25.729 1.00 65.62 160 TRP A N 1
ATOM 1312 C CA . TRP A 1 160 ? -7.989 -5.157 26.153 1.00 65.62 160 TRP A CA 1
ATOM 1313 C C . TRP A 1 160 ? -7.889 -5.428 27.657 1.00 65.62 160 TRP A C 1
ATOM 1315 O O . TRP A 1 160 ? -8.918 -5.624 28.305 1.00 65.62 160 TRP A O 1
ATOM 1325 N N . GLY A 1 161 ? -6.681 -5.395 28.230 1.00 74.00 161 GLY A N 1
ATOM 1326 C CA . GLY A 1 161 ? -6.464 -5.528 29.670 1.00 74.00 161 GLY A CA 1
ATOM 1327 C C . GLY A 1 161 ? -7.172 -4.430 30.469 1.00 74.00 161 GLY A C 1
ATOM 1328 O O . GLY A 1 161 ? -7.901 -4.734 31.415 1.00 74.00 161 GLY A O 1
ATOM 1329 N N . TYR A 1 162 ? -7.043 -3.171 30.038 1.00 75.50 162 TYR A N 1
ATOM 1330 C CA . TYR A 1 162 ? -7.720 -2.027 30.657 1.00 75.50 162 TYR A CA 1
ATOM 1331 C C . TYR A 1 162 ? -9.248 -2.104 30.518 1.00 75.50 162 TYR A C 1
ATOM 1333 O O . TYR A 1 162 ? -9.978 -1.932 31.493 1.00 75.50 162 TYR A O 1
ATOM 1341 N N . GLN A 1 163 ? -9.747 -2.449 29.329 1.00 66.12 163 GLN A N 1
ATOM 1342 C CA . GLN A 1 163 ? -11.180 -2.630 29.079 1.00 66.12 163 GLN A CA 1
ATOM 1343 C C . GLN A 1 163 ? -11.764 -3.782 29.901 1.00 66.12 163 GLN A C 1
ATOM 1345 O O . GLN A 1 163 ? -12.855 -3.662 30.454 1.00 66.12 163 GLN A O 1
ATOM 1350 N N . ARG A 1 164 ? -11.037 -4.898 30.016 1.00 76.06 164 ARG A N 1
ATOM 1351 C CA . ARG A 1 164 ? -11.437 -6.037 30.846 1.00 76.06 164 ARG A CA 1
ATOM 1352 C C . ARG A 1 164 ? -11.462 -5.655 32.319 1.00 76.06 164 ARG A C 1
ATOM 1354 O O . ARG A 1 164 ? -12.394 -6.048 33.010 1.00 76.06 164 ARG A O 1
ATOM 1361 N N . TYR A 1 165 ? -10.474 -4.896 32.784 1.00 80.00 165 TYR A N 1
ATOM 1362 C CA . TYR A 1 165 ? -10.456 -4.381 34.146 1.00 80.00 165 TYR A CA 1
ATOM 1363 C C . TYR A 1 165 ? -11.672 -3.485 34.415 1.00 80.00 165 TYR A C 1
ATOM 1365 O O . TYR A 1 165 ? -12.416 -3.770 35.346 1.00 80.00 165 TYR A O 1
ATOM 1373 N N . LEU A 1 166 ? -11.940 -2.495 33.553 1.00 76.94 166 LEU A N 1
ATOM 1374 C CA . LEU A 1 166 ? -13.108 -1.612 33.670 1.00 76.94 166 LEU A CA 1
ATOM 1375 C C . LEU A 1 166 ? -14.433 -2.377 33.672 1.00 76.94 166 LEU A C 1
ATOM 1377 O O . LEU A 1 166 ? -15.321 -2.077 34.461 1.00 76.94 166 LEU A O 1
ATOM 1381 N N . LEU A 1 167 ? -14.563 -3.393 32.817 1.00 73.56 167 LEU A N 1
ATOM 1382 C CA . LEU A 1 167 ? -15.739 -4.257 32.825 1.00 73.56 167 LEU A CA 1
ATOM 1383 C C . LEU A 1 167 ? -15.852 -5.003 34.157 1.00 73.56 167 LEU A C 1
ATOM 1385 O O . LEU A 1 167 ? -16.913 -5.015 34.763 1.00 73.56 167 LEU A O 1
ATOM 1389 N N . VAL A 1 168 ? -14.774 -5.608 34.652 1.00 77.19 168 VAL A N 1
ATOM 1390 C CA . VAL A 1 168 ? -14.815 -6.354 35.918 1.00 77.19 168 VAL A CA 1
ATOM 1391 C C . VAL A 1 168 ? -15.145 -5.439 37.103 1.00 77.19 168 VAL A C 1
ATOM 1393 O O . VAL A 1 168 ? -15.921 -5.849 37.964 1.00 77.19 168 VAL A O 1
ATOM 1396 N N . THR A 1 169 ? -14.623 -4.210 37.145 1.00 78.44 169 THR A N 1
ATOM 1397 C CA . THR A 1 169 ? -14.938 -3.247 38.213 1.00 78.44 169 THR A CA 1
ATOM 1398 C C . THR A 1 169 ? -16.349 -2.675 38.096 1.00 78.44 169 THR A C 1
ATOM 1400 O O . THR A 1 169 ? -17.017 -2.482 39.107 1.00 78.44 169 THR A O 1
ATOM 1403 N N . GLU A 1 170 ? -16.854 -2.443 36.883 1.00 73.69 170 GLU A N 1
ATOM 1404 C CA . GLU A 1 170 ? -18.231 -1.986 36.686 1.00 73.69 170 GLU A CA 1
ATOM 1405 C C . GLU A 1 170 ? -19.247 -3.087 37.041 1.00 73.69 170 GLU A C 1
ATOM 1407 O O . GLU A 1 170 ? -20.275 -2.811 37.664 1.00 73.69 170 GLU A O 1
ATOM 1412 N N . TYR A 1 171 ? -18.947 -4.344 36.698 1.00 65.94 171 TYR A N 1
ATOM 1413 C CA . TYR A 1 171 ? -19.792 -5.499 37.016 1.00 65.94 171 TYR A CA 1
ATOM 1414 C C . TYR A 1 171 ? -19.691 -5.946 38.481 1.00 65.94 171 TYR A C 1
ATOM 1416 O O . TYR A 1 171 ? -20.629 -6.570 38.966 1.00 65.94 171 TYR A O 1
ATOM 1424 N N . SER A 1 172 ? -18.608 -5.638 39.205 1.00 70.12 172 SER A N 1
ATOM 1425 C CA . SER A 1 172 ? -18.510 -5.970 40.635 1.00 70.12 172 SER A CA 1
ATOM 1426 C C . SER A 1 172 ? -19.389 -5.079 41.519 1.00 70.12 172 SER A C 1
ATOM 1428 O O . SER A 1 172 ? -19.767 -5.491 42.614 1.00 70.12 172 SER A O 1
ATOM 1430 N N . VAL A 1 173 ? -19.741 -3.879 41.041 1.00 64.44 173 VAL A N 1
ATOM 1431 C CA . VAL A 1 173 ? -20.546 -2.890 41.781 1.00 64.44 173 VAL A CA 1
ATOM 1432 C C . VAL A 1 173 ? -22.015 -2.872 41.324 1.00 64.44 173 VAL A C 1
ATOM 1434 O O . VAL A 1 173 ? -22.887 -2.406 42.059 1.00 64.44 173 VAL A O 1
ATOM 1437 N N . LYS A 1 174 ? -22.336 -3.408 40.137 1.00 57.53 174 LYS A N 1
ATOM 1438 C CA . LYS A 1 174 ? -23.713 -3.492 39.613 1.00 57.53 174 LYS A CA 1
ATOM 1439 C C . LYS A 1 174 ? -24.346 -4.873 39.828 1.00 57.53 174 LYS A C 1
ATOM 1441 O O . LYS A 1 174 ? -23.702 -5.904 39.690 1.00 57.53 174 LYS A O 1
ATOM 1446 N N . SER A 1 175 ? -25.652 -4.887 40.113 1.00 50.78 175 SER A N 1
ATOM 1447 C CA . SER A 1 175 ? -26.464 -6.115 40.167 1.00 50.78 175 SER A CA 1
ATOM 1448 C C . SER A 1 175 ? -26.492 -6.859 38.814 1.00 50.78 175 SER A C 1
ATOM 1450 O O . SER A 1 175 ? -26.409 -6.222 37.763 1.00 50.78 175 SER A O 1
ATOM 1452 N N . PRO A 1 176 ? -26.649 -8.197 38.815 1.00 53.06 176 PRO A N 1
ATOM 1453 C CA . PRO A 1 176 ? -26.166 -9.118 37.777 1.00 53.06 176 PRO A CA 1
ATOM 1454 C C . PRO A 1 176 ? -27.050 -9.228 36.518 1.00 53.06 176 PRO A C 1
ATOM 1456 O O . PRO A 1 176 ? -27.133 -10.305 35.928 1.00 53.06 176 PRO A O 1
ATOM 1459 N N . LEU A 1 177 ? -27.736 -8.164 36.086 1.00 51.09 177 LEU A N 1
ATOM 1460 C CA . LEU A 1 177 ? -28.633 -8.253 34.929 1.00 51.09 177 LEU A CA 1
ATOM 1461 C C . LEU A 1 177 ? -28.037 -7.626 33.659 1.00 51.09 177 LEU A C 1
ATOM 1463 O O . LEU A 1 177 ? -27.629 -6.463 33.674 1.00 51.09 177 LEU A O 1
ATOM 1467 N N . PRO A 1 178 ? -28.004 -8.375 32.538 1.00 50.91 178 PRO A N 1
ATOM 1468 C CA . PRO A 1 178 ? -27.500 -7.867 31.274 1.00 50.91 178 PRO A CA 1
ATOM 1469 C C . PRO A 1 178 ? -28.414 -6.750 30.721 1.00 50.91 178 PRO A C 1
ATOM 1471 O O . PRO A 1 178 ? -29.616 -6.735 31.008 1.00 50.91 178 PRO A O 1
ATOM 1474 N N . PRO A 1 179 ? -27.872 -5.847 29.875 1.00 52.00 179 PRO A N 1
ATOM 1475 C CA . PRO A 1 179 ? -28.572 -4.689 29.306 1.00 52.00 179 PRO A CA 1
ATOM 1476 C C . PRO A 1 179 ? -30.001 -4.914 28.762 1.00 52.00 179 PRO A C 1
ATOM 1478 O O . PRO A 1 179 ? -30.805 -3.988 28.887 1.00 52.00 179 PRO A O 1
ATOM 1481 N N . PRO A 1 180 ? -30.394 -6.087 28.213 1.00 62.12 180 PRO A N 1
ATOM 1482 C CA . PRO A 1 180 ? -31.789 -6.336 27.827 1.00 62.12 180 PRO A CA 1
ATOM 1483 C C . PRO A 1 180 ? -32.824 -6.311 28.970 1.00 62.12 180 PRO A C 1
ATOM 1485 O O . PRO A 1 180 ? -34.007 -6.188 28.674 1.00 62.12 180 PRO A O 1
ATOM 1488 N N . PHE A 1 181 ? -32.434 -6.385 30.250 1.00 52.38 181 PHE A N 1
ATOM 1489 C CA . PHE A 1 181 ? -33.377 -6.386 31.385 1.00 52.38 181 PHE A CA 1
ATOM 1490 C C . PHE A 1 181 ? -33.429 -5.069 32.183 1.00 52.38 181 PHE A C 1
ATOM 1492 O O . PHE A 1 181 ? -33.980 -5.035 33.283 1.00 52.38 181 PHE A O 1
ATOM 1499 N N . HIS A 1 182 ? -32.920 -3.954 31.643 1.00 59.12 182 HIS A N 1
ATOM 1500 C CA . HIS A 1 182 ? -33.070 -2.631 32.283 1.00 59.12 182 HIS A CA 1
ATOM 1501 C C . HIS A 1 182 ? -34.532 -2.122 32.296 1.00 59.12 182 HIS A C 1
ATOM 1503 O O . HIS A 1 182 ? -34.870 -1.199 33.033 1.00 59.12 182 HIS A O 1
ATOM 1509 N N . THR A 1 183 ? -35.429 -2.739 31.525 1.00 55.78 183 THR A N 1
ATOM 1510 C CA . THR A 1 183 ? -36.852 -2.372 31.476 1.00 55.78 183 THR A CA 1
ATOM 1511 C C . THR A 1 183 ? -37.653 -2.869 32.679 1.00 55.78 183 THR A C 1
ATOM 1513 O O . THR A 1 183 ? -38.685 -2.278 32.980 1.00 55.78 183 THR A O 1
ATOM 1516 N N . VAL A 1 184 ? -37.187 -3.896 33.403 1.00 60.84 184 VAL A N 1
ATOM 1517 C CA . VAL A 1 184 ? -37.886 -4.450 34.580 1.00 60.84 184 VAL A CA 1
ATOM 1518 C C . VAL A 1 184 ? -37.968 -3.435 35.736 1.00 60.84 184 VAL A C 1
ATOM 1520 O O . VAL A 1 184 ? -39.062 -3.254 36.269 1.00 60.84 184 VAL A O 1
ATOM 1523 N N . PRO A 1 185 ? -36.893 -2.697 36.088 1.00 62.34 185 PRO A N 1
ATOM 1524 C CA . PRO A 1 185 ? -36.972 -1.585 37.039 1.00 62.34 185 PRO A CA 1
ATOM 1525 C C . PRO A 1 185 ? -37.965 -0.491 36.628 1.00 62.34 185 PRO A C 1
ATOM 1527 O O . PRO A 1 185 ? -38.762 -0.044 37.451 1.00 62.34 185 PRO A O 1
ATOM 1530 N N . ASN A 1 186 ? -37.961 -0.087 35.352 1.00 63.00 186 ASN A N 1
ATOM 1531 C CA . ASN A 1 186 ? -38.880 0.942 34.856 1.00 63.00 186 ASN A CA 1
ATOM 1532 C C . ASN A 1 186 ? -40.337 0.454 34.899 1.00 63.00 186 ASN A C 1
ATOM 1534 O O . ASN A 1 186 ? -41.221 1.207 35.299 1.00 63.00 186 ASN A O 1
ATOM 1538 N N . LEU A 1 187 ? -40.586 -0.817 34.565 1.00 66.69 187 LEU A N 1
ATOM 1539 C CA . LEU A 1 187 ? -41.912 -1.430 34.652 1.00 66.69 187 LEU A CA 1
ATOM 1540 C C . LEU A 1 187 ? -42.388 -1.535 36.109 1.00 66.69 187 LEU A C 1
ATOM 1542 O O . LEU A 1 187 ? -43.542 -1.236 36.391 1.00 66.69 187 LEU A O 1
ATOM 1546 N N . TYR A 1 188 ? -41.500 -1.890 37.042 1.00 71.38 188 TYR A N 1
ATOM 1547 C CA . TYR A 1 188 ? -41.804 -1.948 38.475 1.00 71.38 188 TYR A CA 1
ATOM 1548 C C . TYR A 1 188 ? -42.188 -0.575 39.042 1.00 71.38 188 TYR A C 1
ATOM 1550 O O . TYR A 1 188 ? -43.174 -0.467 39.769 1.00 71.38 188 TYR A O 1
ATOM 1558 N N . HIS A 1 189 ? -41.468 0.490 38.671 1.00 66.19 189 HIS A N 1
ATOM 1559 C CA . HIS A 1 189 ? -41.815 1.854 39.081 1.00 66.19 189 HIS A CA 1
ATOM 1560 C C . HIS A 1 189 ? -43.153 2.326 38.498 1.00 66.19 189 HIS A C 1
ATOM 1562 O O . HIS A 1 189 ? -43.931 2.955 39.213 1.00 66.19 189 HIS A O 1
ATOM 1568 N N . ILE A 1 190 ? -43.452 1.980 37.241 1.00 70.62 190 ILE A N 1
ATOM 1569 C CA . ILE A 1 190 ? -44.731 2.312 36.598 1.00 70.62 190 ILE A CA 1
ATOM 1570 C C . ILE A 1 190 ? -45.885 1.542 37.258 1.00 70.62 190 ILE A C 1
ATOM 1572 O O . ILE A 1 190 ? -46.883 2.149 37.637 1.00 70.62 190 ILE A O 1
ATOM 1576 N N . VAL A 1 191 ? -45.734 0.234 37.483 1.00 73.00 191 VAL A N 1
ATOM 1577 C CA . VAL A 1 191 ? -46.746 -0.598 38.159 1.00 73.00 191 VAL A CA 1
ATOM 1578 C C . VAL A 1 191 ? -46.987 -0.117 39.592 1.00 73.00 191 VAL A C 1
ATOM 1580 O O . VAL A 1 191 ? -48.134 0.001 40.017 1.00 73.00 191 VAL A O 1
ATOM 1583 N N . ARG A 1 192 ? -45.925 0.260 40.314 1.00 67.62 192 ARG A N 1
ATOM 1584 C CA . ARG A 1 192 ? -46.030 0.839 41.659 1.00 67.62 192 ARG A CA 1
ATOM 1585 C C . ARG A 1 192 ? -46.673 2.229 41.675 1.00 67.62 192 ARG A C 1
ATOM 1587 O O . ARG A 1 192 ? -47.295 2.576 42.667 1.00 67.62 192 ARG A O 1
ATOM 1594 N N . SER A 1 193 ? -46.541 3.019 40.610 1.00 71.12 193 SER A N 1
ATOM 1595 C CA . SER A 1 193 ? -47.210 4.327 40.506 1.00 71.12 193 SER A CA 1
ATOM 1596 C C . SER A 1 193 ? -48.708 4.235 40.184 1.00 71.12 193 SER A C 1
ATOM 1598 O O . SER A 1 193 ? -49.424 5.217 40.355 1.00 71.12 193 SER A O 1
ATOM 1600 N N . VAL A 1 194 ? -49.178 3.067 39.727 1.00 77.31 194 VAL A N 1
ATOM 1601 C CA . VAL A 1 194 ? -50.578 2.814 39.340 1.00 77.31 194 VAL A CA 1
ATOM 1602 C C . VAL A 1 194 ? -51.377 2.110 40.449 1.00 77.31 194 VAL A C 1
ATOM 1604 O O . VAL A 1 194 ? -52.599 2.231 40.484 1.00 77.31 194 VAL A O 1
ATOM 1607 N N . LEU A 1 195 ? -50.721 1.405 41.376 1.00 73.81 195 LEU A N 1
ATOM 1608 C CA . LEU A 1 195 ? -51.368 0.772 42.532 1.00 73.81 195 LEU A CA 1
ATOM 1609 C C . LEU A 1 195 ? -51.424 1.736 43.738 1.00 73.81 195 LEU A C 1
ATOM 1611 O O . LEU A 1 195 ? -50.451 2.455 43.977 1.00 73.81 195 LEU A O 1
ATOM 1615 N N . PRO A 1 196 ? -52.529 1.771 44.512 1.00 65.25 196 PRO A N 1
ATOM 1616 C CA . PRO A 1 196 ? -52.593 2.546 45.749 1.00 65.25 196 PRO A CA 1
ATOM 1617 C C . PRO A 1 196 ? -51.539 2.047 46.757 1.00 65.25 196 PRO A C 1
ATOM 1619 O O . PRO A 1 196 ? -51.182 0.868 46.732 1.00 65.25 196 PRO A O 1
ATOM 1622 N N . PRO A 1 197 ? -50.999 2.930 47.615 1.00 52.09 197 PRO A N 1
ATOM 1623 C CA . PRO A 1 197 ? -49.916 2.574 48.524 1.00 52.09 197 PRO A CA 1
ATOM 1624 C C . PRO A 1 197 ? -50.391 1.553 49.567 1.00 52.09 197 PRO A C 1
ATOM 1626 O O . PRO A 1 197 ? -51.282 1.859 50.353 1.00 52.09 197 PRO A O 1
ATOM 1629 N N . ASP A 1 198 ? -49.768 0.371 49.597 1.00 54.47 198 ASP A N 1
ATOM 1630 C CA . ASP A 1 198 ? -49.853 -0.536 50.748 1.00 54.47 198 ASP A CA 1
ATOM 1631 C C . ASP A 1 198 ? -49.054 0.057 51.916 1.00 54.47 198 ASP A C 1
ATOM 1633 O O . ASP A 1 198 ? -47.875 0.404 51.777 1.00 54.47 198 ASP A O 1
ATOM 1637 N N . GLU A 1 199 ? -49.709 0.172 53.069 1.00 52.69 199 GLU A N 1
ATOM 1638 C CA . GLU A 1 199 ? -49.225 0.868 54.268 1.00 52.69 199 GLU A CA 1
ATOM 1639 C C . GLU A 1 199 ? -48.168 0.073 55.072 1.00 52.69 199 GLU A C 1
ATOM 1641 O O . GLU A 1 199 ? -47.647 0.573 56.064 1.00 52.69 199 GLU A O 1
ATOM 1646 N N . ASP A 1 200 ? -47.746 -1.114 54.609 1.00 46.25 200 ASP A N 1
ATOM 1647 C CA . ASP A 1 200 ? -46.975 -2.054 55.446 1.00 46.25 200 ASP A CA 1
ATOM 1648 C C . ASP A 1 200 ? -45.528 -2.349 54.997 1.00 46.25 200 ASP A C 1
ATOM 1650 O O . ASP A 1 200 ? -44.832 -3.161 55.612 1.00 46.25 200 ASP A O 1
ATOM 1654 N N . ALA A 1 201 ? -44.996 -1.687 53.966 1.00 48.31 201 ALA A N 1
ATOM 1655 C CA . ALA A 1 201 ? -43.619 -1.935 53.519 1.00 48.31 201 ALA A CA 1
ATOM 1656 C C . ALA A 1 201 ? -42.641 -0.857 54.016 1.00 48.31 201 ALA A C 1
ATOM 1658 O O . ALA A 1 201 ? -42.409 0.157 53.351 1.00 48.31 201 ALA A O 1
ATOM 1659 N N . GLN A 1 202 ? -42.023 -1.091 55.180 1.00 44.38 202 GLN A N 1
ATOM 1660 C CA . GLN A 1 202 ? -40.943 -0.242 55.695 1.00 44.38 202 GLN A CA 1
ATOM 1661 C C . GLN A 1 202 ? -39.804 -0.056 54.670 1.00 44.38 202 GLN A C 1
ATOM 1663 O O . GLN A 1 202 ? -39.411 -1.010 53.992 1.00 44.38 202 GLN A O 1
ATOM 1668 N N . PRO A 1 203 ? -39.211 1.149 54.567 1.00 38.88 203 PRO A N 1
ATOM 1669 C CA . PRO A 1 203 ? -38.095 1.380 53.666 1.00 38.88 203 PRO A CA 1
ATOM 1670 C C . PRO A 1 203 ? -36.842 0.666 54.182 1.00 38.88 203 PRO A C 1
ATOM 1672 O O . PRO A 1 203 ? -36.405 0.879 55.314 1.00 38.88 203 PRO A O 1
ATOM 1675 N N . PHE A 1 204 ? -36.214 -0.132 53.316 1.00 46.19 204 PHE A N 1
ATOM 1676 C CA . PHE A 1 204 ? -34.864 -0.655 53.521 1.00 46.19 204 PHE A CA 1
ATOM 1677 C C . PHE A 1 204 ? -33.875 0.527 53.534 1.00 46.19 204 PHE A C 1
ATOM 1679 O O . PHE A 1 204 ? -33.306 0.932 52.519 1.00 46.19 204 PHE A O 1
ATOM 1686 N N . LYS A 1 205 ? -33.716 1.147 54.705 1.00 46.38 205 LYS A N 1
ATOM 1687 C CA . LYS A 1 205 ? -32.747 2.206 54.982 1.00 46.38 205 LYS A CA 1
ATOM 1688 C C . LYS A 1 205 ? -31.358 1.575 55.028 1.00 46.38 205 LYS A C 1
ATOM 1690 O O . LYS A 1 205 ? -30.905 1.180 56.093 1.00 46.38 205 LYS A O 1
ATOM 1695 N N . ASN A 1 206 ? -30.684 1.469 53.882 1.00 45.78 206 ASN A N 1
ATOM 1696 C CA . ASN A 1 206 ? -29.281 1.041 53.881 1.00 45.78 206 ASN A CA 1
ATOM 1697 C C . ASN A 1 206 ? -28.348 1.803 52.932 1.00 45.78 206 ASN A C 1
ATOM 1699 O O . ASN A 1 206 ? -27.199 1.412 52.774 1.00 45.78 206 ASN A O 1
ATOM 1703 N N . ASN A 1 207 ? -28.774 2.939 52.372 1.00 52.00 207 ASN A N 1
ATOM 1704 C CA . ASN A 1 207 ? -27.900 3.751 51.514 1.00 52.00 207 ASN A CA 1
ATOM 1705 C C . ASN A 1 207 ? -27.028 4.761 52.277 1.00 52.00 207 ASN A C 1
ATOM 1707 O O . ASN A 1 207 ? -26.053 5.236 51.710 1.00 52.00 207 ASN A O 1
ATOM 1711 N N . SER A 1 208 ? -27.301 5.060 53.555 1.00 51.41 208 SER A N 1
ATOM 1712 C CA . SER A 1 208 ? -26.498 6.041 54.309 1.00 51.41 208 SER A CA 1
ATOM 1713 C C . SER A 1 208 ? -25.138 5.508 54.768 1.00 51.41 208 SER A C 1
ATOM 1715 O O . SER A 1 208 ? -24.233 6.290 55.036 1.00 51.41 208 SER A O 1
ATOM 1717 N N . ILE A 1 209 ? -24.974 4.185 54.879 1.00 51.97 209 ILE A N 1
ATOM 1718 C CA . ILE A 1 209 ? -23.712 3.575 55.328 1.00 51.97 209 ILE A CA 1
ATOM 1719 C C . ILE A 1 209 ? -22.704 3.532 54.168 1.00 51.97 209 ILE A C 1
ATOM 1721 O O . ILE A 1 209 ? -21.530 3.841 54.360 1.00 51.97 209 ILE A O 1
ATOM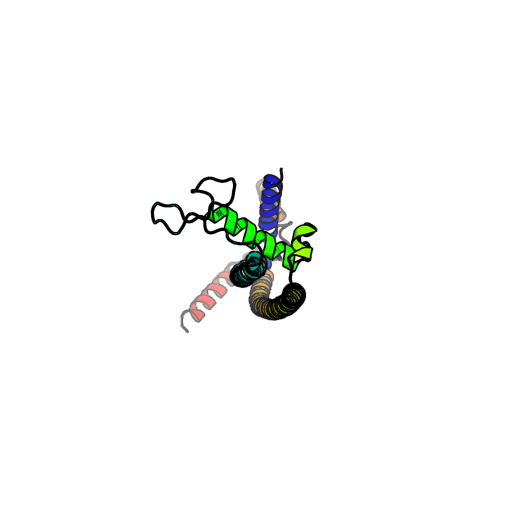 1725 N N . TYR A 1 210 ? -23.166 3.262 52.942 1.00 49.06 210 TYR A N 1
ATOM 1726 C CA . TYR A 1 210 ? -22.301 3.216 51.758 1.00 49.06 210 TYR A CA 1
ATOM 1727 C C . TYR A 1 210 ? -21.915 4.607 51.242 1.00 49.06 210 TYR A C 1
ATOM 1729 O O . TYR A 1 210 ? -20.766 4.807 50.855 1.00 49.06 210 TYR A O 1
ATOM 1737 N N . THR A 1 211 ? -22.812 5.600 51.294 1.00 56.78 211 THR A N 1
ATOM 1738 C CA . THR A 1 211 ? -22.469 6.978 50.893 1.00 56.78 211 THR A CA 1
ATOM 1739 C C . THR A 1 211 ? -21.425 7.602 51.815 1.00 56.78 211 THR A C 1
ATOM 1741 O O . THR A 1 211 ? -20.527 8.297 51.344 1.00 56.78 211 THR A O 1
ATOM 1744 N N . ASN A 1 212 ? -21.493 7.310 53.116 1.00 50.47 212 ASN A N 1
ATOM 1745 C CA . ASN A 1 212 ? -20.554 7.864 54.089 1.00 50.47 212 ASN A CA 1
ATOM 1746 C C . ASN A 1 212 ? -19.177 7.182 54.010 1.00 50.47 212 ASN A C 1
ATOM 1748 O O . ASN A 1 212 ? -18.163 7.863 54.138 1.00 50.47 212 ASN A O 1
ATOM 1752 N N . ALA A 1 213 ? -19.129 5.876 53.718 1.00 56.41 213 ALA A N 1
ATOM 1753 C CA . ALA A 1 213 ? -17.877 5.143 53.518 1.00 56.41 213 ALA A CA 1
ATOM 1754 C C . ALA A 1 213 ? -17.125 5.583 52.244 1.00 56.41 213 ALA A C 1
ATOM 1756 O O . ALA A 1 213 ? -15.899 5.718 52.252 1.00 56.41 213 ALA A O 1
ATOM 1757 N N . ILE A 1 214 ? -17.856 5.862 51.159 1.00 58.53 214 ILE A N 1
ATOM 1758 C CA . ILE A 1 214 ? -17.269 6.349 49.901 1.00 58.53 214 ILE A CA 1
ATOM 1759 C C . ILE A 1 214 ? -16.742 7.783 50.070 1.00 58.53 214 ILE A C 1
ATOM 1761 O O . ILE A 1 214 ? -15.633 8.078 49.626 1.00 58.53 214 ILE A O 1
ATOM 1765 N N . ALA A 1 215 ? -17.474 8.649 50.781 1.00 61.75 215 ALA A N 1
ATOM 1766 C CA . ALA A 1 215 ? -17.018 10.007 51.081 1.00 61.75 215 ALA A CA 1
ATOM 1767 C C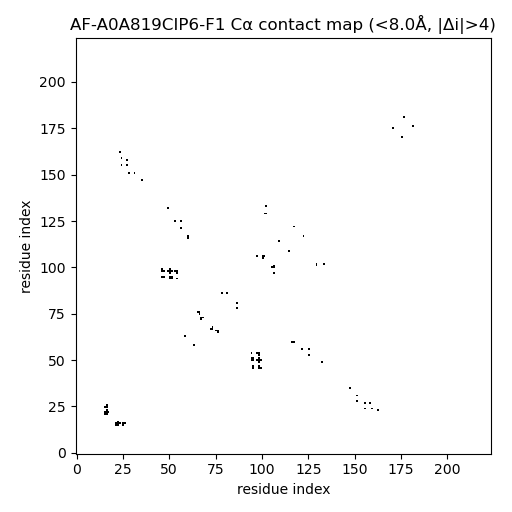 . ALA A 1 215 ? -15.734 10.015 51.935 1.00 61.75 215 ALA A C 1
ATOM 1769 O O . ALA A 1 215 ? -14.795 10.750 51.622 1.00 61.75 215 ALA A O 1
ATOM 1770 N N . SER A 1 216 ? -15.633 9.148 52.952 1.00 57.94 216 SER A N 1
ATOM 1771 C CA . SER A 1 216 ? -14.415 9.044 53.772 1.00 57.94 216 SER A CA 1
ATOM 1772 C C . SER A 1 216 ? -13.199 8.531 52.992 1.00 57.94 216 SER A C 1
ATOM 1774 O O . SER A 1 216 ? -12.090 9.015 53.209 1.00 57.94 216 SER A O 1
ATOM 1776 N N . LEU A 1 217 ? -13.401 7.610 52.041 1.00 59.66 217 LEU A N 1
ATOM 1777 C CA . LEU A 1 217 ? -12.320 7.072 51.208 1.00 59.66 217 LEU A CA 1
ATOM 1778 C C . LEU A 1 217 ? -11.827 8.081 50.162 1.00 59.66 217 LEU A C 1
ATOM 1780 O O . LEU A 1 217 ? -10.623 8.177 49.930 1.00 59.66 217 LEU A O 1
ATOM 1784 N N . SER A 1 218 ? -12.724 8.886 49.580 1.00 57.38 218 SER A N 1
ATOM 1785 C CA . SER A 1 218 ? -12.323 9.957 48.656 1.00 57.38 218 SER A CA 1
ATOM 1786 C C . SER A 1 218 ? -11.496 11.060 49.327 1.00 57.38 218 SER A C 1
ATOM 1788 O O . SER A 1 218 ? -10.607 11.622 48.696 1.00 57.38 218 SER A O 1
ATOM 1790 N N . ILE A 1 219 ? -11.741 11.339 50.613 1.00 61.38 219 ILE A N 1
ATOM 1791 C CA . ILE A 1 219 ? -11.012 12.372 51.365 1.00 61.38 219 ILE A CA 1
ATOM 1792 C C . ILE A 1 219 ? -9.611 11.881 51.772 1.00 61.38 219 ILE A C 1
ATOM 1794 O O . ILE A 1 219 ? -8.665 12.661 51.739 1.00 61.38 219 ILE A O 1
ATOM 1798 N N . GLN A 1 220 ? -9.442 10.591 52.090 1.00 59.38 220 GLN A N 1
ATOM 1799 C CA . GLN A 1 220 ? -8.124 10.017 52.406 1.00 59.38 220 GLN A CA 1
ATOM 1800 C C . GLN A 1 220 ? -7.194 9.906 51.188 1.00 59.38 220 GLN A C 1
ATOM 1802 O O . GLN A 1 220 ? -5.987 10.063 51.341 1.00 59.38 220 GLN A O 1
ATOM 1807 N N . LEU A 1 221 ? -7.734 9.669 49.988 1.00 57.06 221 LEU A N 1
ATOM 1808 C CA . LEU A 1 221 ? -6.940 9.569 48.755 1.00 57.06 221 LEU A CA 1
ATOM 1809 C C . LEU A 1 221 ? -6.563 10.929 48.147 1.00 57.06 221 LEU A C 1
ATOM 1811 O O . LEU A 1 221 ? -5.657 10.985 47.328 1.00 57.06 221 LEU A O 1
ATOM 1815 N N . ALA A 1 222 ? -7.236 12.016 48.531 1.00 56.38 222 ALA A N 1
ATOM 1816 C CA . ALA A 1 222 ? -6.909 13.368 48.067 1.00 56.38 222 ALA A CA 1
ATOM 1817 C C . ALA A 1 222 ? -5.804 14.050 48.896 1.00 56.38 222 ALA A C 1
ATOM 1819 O O . ALA A 1 222 ? -5.331 15.121 48.519 1.00 56.38 222 ALA A O 1
ATOM 1820 N N . HIS A 1 223 ? -5.424 13.465 50.036 1.00 50.47 223 HIS A N 1
ATOM 1821 C CA . HIS A 1 223 ? -4.504 14.064 51.005 1.00 50.47 223 HIS A CA 1
ATOM 1822 C C . HIS A 1 223 ? -3.150 13.331 51.110 1.00 50.47 223 HIS A C 1
ATOM 1824 O O . HIS A 1 223 ? -2.382 13.603 52.037 1.00 50.47 223 HIS A O 1
ATOM 1830 N N . ASN A 1 224 ? -2.869 12.420 50.173 1.00 44.09 224 ASN A N 1
ATOM 1831 C CA . ASN A 1 224 ? -1.641 11.630 50.053 1.00 44.09 224 ASN A CA 1
ATOM 1832 C C . ASN A 1 224 ? -1.175 11.633 48.592 1.00 44.09 224 ASN A C 1
ATOM 1834 O O . ASN A 1 224 ? 0.052 11.646 48.364 1.00 44.09 224 ASN A O 1
#

Sequence (224 aa):
MCLDLIFWFVRILNLFAAFQKLGPKLIMIFNTMKDLFFFVCFILIFLLAFSIASWSLITTHDQVDWYYNSNGSLFNVTVSGQGSNLWTWYIIRHVINYGVWKIFGQVESFSQDRIDAYSNVAFILDILFVAIANVLLLSVLVALFNVTIQYVEEQSNQIWGYQRYLLVTEYSVKSPLPPPFHTVPNLYHIVRSVLPPDEDAQPFKNNSIYTNAIASLSIQLAHN

pLDDT: mean 70.44, std 14.5, range [38.88, 93.44]

Mean predicted aligned error: 17.12 Å

Radius of gyration: 33.92 Å; Cα contacts (8 Å, |Δi|>4): 61; chains: 1; bounding box: 71×39×93 Å